Protein AF-A0A963KQ23-F1 (afdb_monomer)

Solvent-accessible surface area (backbone atoms only — not comparable to full-atom values): 17364 Å² total; per-residue (Å²): 128,87,74,78,57,69,67,80,79,89,52,68,76,49,50,67,70,40,73,59,80,74,73,67,37,83,49,78,20,41,44,65,63,45,66,59,38,70,53,98,91,50,72,37,43,52,68,56,50,46,55,43,50,68,55,51,51,35,62,67,35,29,26,35,38,66,75,82,25,56,48,43,92,63,78,60,77,74,55,15,46,43,27,26,48,45,44,53,49,62,60,24,69,93,38,94,39,45,57,61,23,30,30,38,52,58,64,33,68,50,11,73,70,30,51,69,42,53,54,47,34,44,62,61,28,73,79,26,51,44,26,34,39,57,77,53,38,57,55,91,54,81,68,43,46,82,49,88,74,60,30,63,83,60,54,75,71,33,65,38,29,51,46,21,50,59,51,32,42,80,70,70,26,32,39,44,40,48,36,34,38,93,44,34,67,49,52,38,55,46,44,68,75,36,63,82,35,43,36,35,30,34,34,64,35,26,57,56,16,36,68,98,34,48,61,88,37,68,65,55,51,49,54,30,50,60,36,46,38,61,38,39,72,39,91,37,40,30,40,29,60,49,57,74,85,39,55,37,42,46,56,60,57,90,76,48,94,49,53,76,52,58,71,57,44,18,66,73,40,45,72,59,52,57,49,55,58,73,50,25,96,49,70,45,57,35,53,53,62,102,84,48,47,76,79,68,76,79,68,71,39,88,79,76,88,76,75,84,81,77,133

Sequence (311 aa):
MAGTGPHHAVREDWLALACEDVIAPGQPILDAHHHLWDRPEGRYRATEFRGDVEAGHDVRASICVQCRTGYRPGGPTAMQPVGEVETILDWCRDQPLYPAGIVAFADLQLGTGVRPVLEALILAGDGHVRGIRNTTAYHPDPVVRSNPRPAPDGLLRSDAFREGCTLLNEHGLCLDIWAYRTQLAEVVELARALPDLTIIVDHCGGPLGVGPFRREDPENFRAWRDSLASVAELPNTRIKIGGFGLSVMGYSYADEATPPHSRDLAADCEPFVVITESDSGSILKAEFPPELDIVGAPMFAHGNDQSKTTT

Secondary structure (DSSP, 8-state):
--PPPSSPPP-HHHHTT---PPSSTTS-EEEEEE--EEETTEEE-HHHHHHHHTSSS-EEEEEEE--S-S--SSS-GGGTTHHHHHHHHHHTTT-TTTTSEEEE---GGGGGGGHHHHHHHHHHHTT-EEEEEE-----SSTTS-SSSSPPPTTGGG-HHHHHHHHHHHHTT-EEEE---GGGHHHHHHHHHH-TTS-EEE-GGG----STT--TT-HHHHHHHHHHHHHHHTSTTEEEE---TT-GGG---GGGSSSPPPHHHHHHHHHHHHHHHHHH-SSEE-----TT----SS--------------

Foldseek 3Di:
DPDDALDDQDDVVQLVQDADDDPPLVDEFEAAEAEFADDPSDGDAPVNVCVQCVLRHNYQEYEYEDDLHQFDPDDDPQQRQLRVLLVNCVSCVVPPRVHQAYATEGPLLQQLPRVVNVVSNCVSNVNRYAAYEDQAEDDPFPFLDQDPDHDDPCCLVDPSSLSSQLVCLVVNHAYEDEYALVCLVSVLVSCVVRVSHQYEYEALRHQFPDDVHNLPDVVSVVSSLVSSLSQQPRPRYEYEHAPCPRCRSVDPQVVDSHHDDWVVQFVSRLVSLVSSVVSHPHYPYSDDPNRTGHDRDRRHHDDDDPPDPDD

Mean predicted aligned error: 7.11 Å

Structure (mmCIF, N/CA/C/O backbone):
data_AF-A0A963KQ23-F1
#
_entry.id   AF-A0A963KQ23-F1
#
loop_
_atom_site.group_PDB
_atom_site.id
_atom_site.type_symbol
_atom_site.label_atom_id
_atom_site.label_alt_id
_atom_site.label_comp_id
_atom_site.label_asym_id
_atom_site.label_entity_id
_atom_site.label_seq_id
_atom_site.pdbx_PDB_ins_code
_atom_site.Cartn_x
_atom_site.Cartn_y
_atom_site.Cartn_z
_atom_site.occupancy
_atom_site.B_iso_or_equiv
_atom_site.auth_seq_id
_atom_site.auth_comp_id
_atom_site.auth_asym_id
_atom_site.auth_atom_id
_atom_site.pdbx_PDB_model_num
ATOM 1 N N . MET A 1 1 ? 9.227 24.049 -15.623 1.00 31.31 1 MET A N 1
ATOM 2 C CA . MET A 1 1 ? 8.646 22.785 -16.118 1.00 31.31 1 MET A CA 1
ATOM 3 C C . MET A 1 1 ? 7.878 22.195 -14.954 1.00 31.31 1 MET A C 1
ATOM 5 O O . MET A 1 1 ? 8.498 21.962 -13.925 1.00 31.31 1 MET A O 1
ATOM 9 N N . ALA A 1 2 ? 6.549 22.110 -15.033 1.00 27.77 2 ALA A N 1
ATOM 10 C CA . ALA A 1 2 ? 5.778 21.432 -13.995 1.00 27.77 2 ALA A CA 1
ATOM 11 C C . ALA A 1 2 ? 6.258 19.976 -13.975 1.00 27.77 2 ALA A C 1
ATOM 13 O O . ALA A 1 2 ? 6.134 19.294 -14.988 1.00 27.77 2 ALA A O 1
ATOM 14 N N . GLY A 1 3 ? 6.925 19.568 -12.894 1.00 35.69 3 GLY A N 1
ATOM 15 C CA . GLY A 1 3 ? 7.463 18.219 -12.775 1.00 35.69 3 GLY A CA 1
ATOM 16 C C . GLY A 1 3 ? 6.324 17.223 -12.935 1.00 35.69 3 GLY A C 1
ATOM 17 O O . GLY A 1 3 ? 5.339 17.296 -12.200 1.00 35.69 3 GLY A O 1
ATOM 18 N N . THR A 1 4 ? 6.441 16.344 -13.925 1.00 53.19 4 THR A N 1
ATOM 19 C CA . THR A 1 4 ? 5.599 15.159 -14.056 1.00 53.19 4 THR A CA 1
ATOM 20 C C . THR A 1 4 ? 5.604 14.437 -12.709 1.00 53.19 4 THR A C 1
ATOM 22 O O . THR A 1 4 ? 6.656 14.298 -12.083 1.00 53.19 4 THR A O 1
ATOM 25 N N . GLY A 1 5 ? 4.428 14.066 -12.196 1.00 57.72 5 GLY A N 1
ATOM 26 C CA . GLY A 1 5 ? 4.343 13.296 -10.953 1.00 57.72 5 GLY A CA 1
ATOM 27 C C . GLY A 1 5 ? 5.140 11.986 -11.055 1.00 57.72 5 GLY A C 1
ATOM 28 O O . GLY A 1 5 ? 5.503 11.581 -12.155 1.00 57.72 5 GLY A O 1
ATOM 29 N N . PRO A 1 6 ? 5.388 11.282 -9.938 1.00 64.94 6 PRO A N 1
ATOM 30 C CA . PRO A 1 6 ? 6.177 10.044 -9.934 1.00 64.94 6 PRO A CA 1
ATOM 31 C C . PRO A 1 6 ? 5.518 8.867 -10.680 1.00 64.94 6 PRO A C 1
ATOM 33 O O . PRO A 1 6 ? 6.076 7.776 -10.696 1.00 64.94 6 PRO A O 1
ATOM 36 N N . HIS A 1 7 ? 4.326 9.058 -11.250 1.00 71.94 7 HIS A N 1
ATOM 37 C CA . HIS A 1 7 ? 3.589 8.033 -11.980 1.00 71.94 7 HIS A CA 1
ATOM 38 C C . HIS A 1 7 ? 3.693 8.293 -13.481 1.00 71.94 7 HIS A C 1
ATOM 40 O O . HIS A 1 7 ? 3.396 9.398 -13.942 1.00 71.94 7 HIS A O 1
ATOM 46 N N . HIS A 1 8 ? 4.080 7.265 -14.230 1.00 74.25 8 HIS A N 1
ATOM 47 C CA . HIS A 1 8 ? 4.094 7.302 -15.686 1.00 74.25 8 HIS A CA 1
ATOM 48 C C . HIS A 1 8 ? 2.670 7.150 -16.232 1.00 74.25 8 HIS A C 1
ATOM 50 O O . HIS A 1 8 ? 1.842 6.446 -15.652 1.00 74.25 8 HIS A O 1
ATOM 56 N N . ALA A 1 9 ? 2.383 7.816 -17.352 1.00 74.44 9 ALA A N 1
ATOM 57 C CA . ALA A 1 9 ? 1.192 7.502 -18.130 1.00 74.44 9 ALA A CA 1
ATOM 58 C C . ALA A 1 9 ? 1.354 6.107 -18.752 1.00 74.44 9 ALA A C 1
ATOM 60 O O . ALA A 1 9 ? 2.450 5.755 -19.193 1.00 74.44 9 ALA A O 1
ATOM 61 N N . VAL A 1 10 ? 0.270 5.332 -18.802 1.00 78.75 10 VAL A N 1
ATOM 62 C CA . VAL A 1 10 ? 0.266 4.033 -19.485 1.00 78.75 10 VAL A CA 1
ATOM 63 C C . VAL A 1 10 ? 0.449 4.268 -20.989 1.00 78.75 10 VAL A C 1
ATOM 65 O O . VAL A 1 10 ? -0.244 5.102 -21.575 1.00 78.75 10 VAL A O 1
ATOM 68 N N . ARG A 1 11 ? 1.410 3.567 -21.604 1.00 83.62 11 ARG A N 1
ATOM 69 C CA . ARG A 1 11 ? 1.733 3.645 -23.039 1.00 83.62 11 ARG A CA 1
ATOM 70 C C . ARG A 1 11 ? 1.476 2.291 -23.696 1.00 83.62 11 ARG A C 1
ATOM 72 O O . ARG A 1 11 ? 2.383 1.470 -23.768 1.00 83.62 11 ARG A O 1
ATOM 79 N N . GLU A 1 12 ? 0.247 2.056 -24.143 1.00 84.12 12 GLU A N 1
ATOM 80 C CA . GLU A 1 12 ? -0.168 0.769 -24.734 1.00 84.12 12 GLU A CA 1
ATOM 81 C C . GLU A 1 12 ? 0.666 0.377 -25.964 1.00 84.12 12 GLU A C 1
ATOM 83 O O . GLU A 1 12 ? 1.017 -0.783 -26.153 1.00 84.12 12 GLU A O 1
ATOM 88 N N . ASP A 1 13 ? 1.041 1.358 -26.787 1.00 90.50 13 ASP A N 1
ATOM 89 C CA . ASP A 1 13 ? 1.880 1.163 -27.969 1.00 90.50 13 ASP A CA 1
ATOM 90 C C . ASP A 1 13 ? 3.296 0.704 -27.614 1.00 90.50 13 ASP A C 1
ATOM 92 O O . ASP A 1 13 ? 3.841 -0.170 -28.282 1.00 90.50 13 ASP A O 1
ATOM 96 N N . TRP A 1 14 ? 3.873 1.265 -26.548 1.00 88.56 14 TRP A N 1
ATOM 97 C CA . TRP A 1 14 ? 5.157 0.831 -26.008 1.00 88.56 14 TRP A CA 1
ATOM 98 C C . TRP A 1 14 ? 5.047 -0.553 -25.371 1.00 88.56 14 TRP A C 1
ATOM 100 O O . TRP A 1 14 ? 5.900 -1.396 -25.630 1.00 88.56 14 TRP A O 1
ATOM 110 N N . LEU A 1 15 ? 3.986 -0.814 -24.596 1.00 85.81 15 LEU A N 1
ATOM 111 C CA . LEU A 1 15 ? 3.768 -2.111 -23.954 1.00 85.81 15 LEU A CA 1
ATOM 112 C C . LEU A 1 15 ? 3.662 -3.248 -24.981 1.00 85.81 15 LEU A C 1
ATOM 114 O O . LEU A 1 15 ? 4.239 -4.312 -24.786 1.00 85.81 15 LEU A O 1
ATOM 118 N N . ALA A 1 16 ? 3.009 -2.992 -26.116 1.00 89.19 16 ALA A N 1
ATOM 119 C CA . ALA A 1 16 ? 2.851 -3.952 -27.206 1.00 89.19 16 ALA A CA 1
ATOM 120 C C . ALA A 1 16 ? 4.149 -4.272 -27.982 1.00 89.19 16 ALA A C 1
ATOM 122 O O . ALA A 1 16 ? 4.134 -5.154 -28.842 1.00 89.19 16 ALA A O 1
ATOM 123 N N . LEU A 1 17 ? 5.268 -3.579 -27.717 1.00 90.25 17 LEU A N 1
ATOM 124 C CA . LEU A 1 17 ? 6.562 -3.869 -28.356 1.00 90.25 17 LEU A CA 1
ATOM 125 C C . LEU A 1 17 ? 7.223 -5.147 -27.825 1.00 90.25 17 LEU A C 1
ATOM 127 O O . LEU A 1 17 ? 8.108 -5.682 -28.493 1.00 90.25 17 LEU A O 1
ATOM 131 N N . ALA A 1 18 ? 6.810 -5.626 -26.650 1.00 86.50 18 ALA A N 1
ATOM 132 C CA . ALA A 1 18 ? 7.284 -6.867 -26.057 1.00 86.50 18 ALA A CA 1
ATOM 133 C C . ALA A 1 18 ? 6.104 -7.819 -25.825 1.00 86.50 18 ALA A C 1
ATOM 135 O O . ALA A 1 18 ? 5.068 -7.439 -25.285 1.00 86.50 18 ALA A O 1
ATOM 136 N N . CYS A 1 19 ? 6.266 -9.072 -26.241 1.00 85.56 19 CYS A N 1
ATOM 137 C CA . CYS A 1 19 ? 5.333 -10.153 -25.955 1.00 85.56 19 CYS A CA 1
ATOM 138 C C . CYS A 1 19 ? 6.148 -11.396 -25.625 1.00 85.56 19 CYS A C 1
ATOM 140 O O . CYS A 1 19 ? 7.097 -11.720 -26.343 1.00 85.56 19 CYS A O 1
ATOM 142 N N . GLU A 1 20 ? 5.771 -12.084 -24.557 1.00 86.62 20 GLU A N 1
ATOM 143 C CA . GLU A 1 20 ? 6.456 -13.275 -24.071 1.00 86.62 20 GLU A CA 1
ATOM 144 C C . GLU A 1 20 ? 5.450 -14.403 -23.858 1.00 86.62 20 GLU A C 1
ATOM 146 O O . GLU A 1 20 ? 4.256 -14.161 -23.668 1.00 86.62 20 GLU A O 1
ATOM 151 N N . ASP A 1 21 ? 5.935 -15.641 -23.913 1.00 90.44 21 ASP A N 1
ATOM 152 C CA . ASP A 1 21 ? 5.125 -16.788 -23.524 1.00 90.44 21 ASP A CA 1
ATOM 153 C C . ASP A 1 21 ? 4.868 -16.739 -22.015 1.00 90.44 21 ASP A C 1
ATOM 155 O O . ASP A 1 21 ? 5.776 -16.474 -21.226 1.00 90.44 21 ASP A O 1
ATOM 159 N N . VAL A 1 22 ? 3.635 -17.050 -21.612 1.00 88.38 22 VAL A N 1
ATOM 160 C CA . VAL A 1 22 ? 3.253 -17.105 -20.197 1.00 88.38 22 VAL A CA 1
ATOM 161 C C . VAL A 1 22 ? 4.097 -18.147 -19.474 1.00 88.38 22 VAL A C 1
ATOM 163 O O . VAL A 1 22 ? 4.090 -19.335 -19.816 1.00 88.38 22 VAL A O 1
ATOM 166 N N . ILE A 1 23 ? 4.787 -17.708 -18.428 1.00 86.75 23 ILE A N 1
ATOM 167 C CA . ILE A 1 23 ? 5.635 -18.580 -17.628 1.00 86.75 23 ILE A CA 1
ATOM 168 C C . ILE A 1 23 ? 4.812 -19.216 -16.506 1.00 86.75 23 ILE A C 1
ATOM 170 O O . ILE A 1 23 ? 4.025 -18.552 -15.836 1.00 86.75 23 ILE A O 1
ATOM 174 N N . ALA A 1 24 ? 4.994 -20.528 -16.319 1.00 88.00 24 ALA A N 1
ATOM 175 C CA . ALA A 1 24 ? 4.306 -21.333 -15.309 1.00 88.00 24 ALA A CA 1
ATOM 176 C C . ALA A 1 24 ? 2.776 -21.080 -15.247 1.00 88.00 24 ALA A C 1
ATOM 178 O O . ALA A 1 24 ? 2.246 -20.791 -14.176 1.00 88.00 24 ALA A O 1
ATOM 179 N N . PRO A 1 25 ? 2.029 -21.233 -16.360 1.00 89.31 25 PRO A N 1
ATOM 180 C CA . PRO A 1 25 ? 0.622 -20.814 -16.452 1.00 89.31 25 PRO A CA 1
ATOM 181 C C . PRO A 1 25 ? -0.317 -21.500 -15.447 1.00 89.31 25 PRO A C 1
ATOM 183 O O . PRO A 1 25 ? -1.368 -20.965 -15.125 1.00 89.31 25 PRO A O 1
ATOM 186 N N . GLY A 1 26 ? 0.046 -22.687 -14.946 1.00 88.31 26 GLY A N 1
ATOM 187 C CA . GLY A 1 26 ? -0.730 -23.420 -13.940 1.00 88.31 26 GLY A CA 1
ATOM 188 C C . GLY A 1 26 ? -0.323 -23.160 -12.487 1.00 88.31 26 GLY A C 1
ATOM 189 O O . GLY A 1 26 ? -0.844 -23.840 -11.604 1.00 88.31 26 GLY A O 1
ATOM 190 N N . GLN A 1 27 ? 0.639 -22.266 -12.232 1.00 89.25 27 GLN A N 1
ATOM 191 C CA . GLN A 1 27 ? 1.019 -21.869 -10.877 1.00 89.25 27 GLN A CA 1
ATOM 192 C C . GLN A 1 27 ? -0.114 -21.025 -10.280 1.00 89.25 27 GLN A C 1
ATOM 194 O O . GLN A 1 27 ? -0.394 -19.953 -10.814 1.00 89.25 27 GLN A O 1
ATOM 199 N N . PRO A 1 28 ? -0.745 -21.462 -9.176 1.00 87.81 28 PRO A N 1
ATOM 200 C CA . PRO A 1 28 ? -1.740 -20.647 -8.493 1.00 87.81 28 PRO A CA 1
ATOM 201 C C . PRO A 1 28 ? -1.110 -19.346 -7.993 1.00 87.81 28 PRO A C 1
ATOM 203 O O . PRO A 1 28 ? -0.056 -19.390 -7.357 1.00 87.81 28 PRO A O 1
ATOM 206 N N . ILE A 1 29 ? -1.771 -18.217 -8.242 1.00 86.75 29 ILE A N 1
ATOM 207 C CA . ILE A 1 29 ? -1.315 -16.887 -7.828 1.00 86.75 29 ILE A CA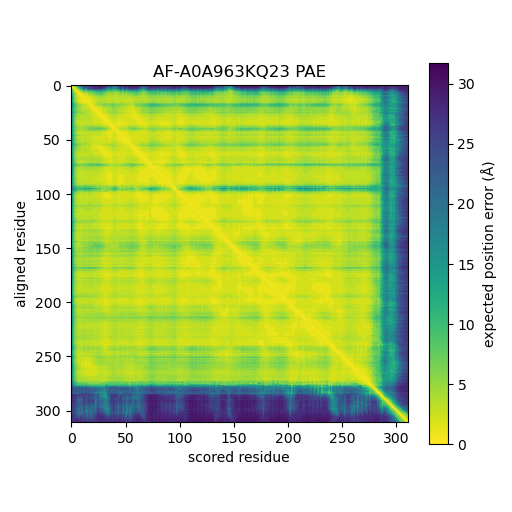 1
ATOM 208 C C . ILE A 1 29 ? -2.410 -16.195 -7.013 1.00 86.75 29 ILE A C 1
ATOM 210 O O . ILE A 1 29 ? -3.577 -16.128 -7.412 1.00 86.75 29 ILE A O 1
ATOM 214 N N . LEU A 1 30 ? -2.015 -15.637 -5.870 1.00 87.69 30 LEU A N 1
ATOM 215 C CA . LEU A 1 30 ? -2.776 -14.611 -5.164 1.00 87.69 30 LEU A CA 1
ATOM 216 C C . LEU A 1 30 ? -2.043 -13.284 -5.339 1.00 87.69 30 LEU A C 1
ATOM 218 O O . LEU A 1 30 ? -0.947 -13.099 -4.809 1.00 87.69 30 LEU A O 1
ATOM 222 N N . ASP A 1 31 ? -2.664 -12.355 -6.060 1.00 88.00 31 ASP A N 1
ATOM 223 C CA . ASP A 1 31 ? -2.129 -11.006 -6.210 1.00 88.00 31 ASP A CA 1
ATOM 224 C C . ASP A 1 31 ? -2.436 -10.187 -4.949 1.00 88.00 31 ASP A C 1
ATOM 226 O O . ASP A 1 31 ? -3.552 -9.715 -4.728 1.00 88.00 31 ASP A O 1
ATOM 230 N N . ALA A 1 32 ? -1.435 -10.023 -4.089 1.00 89.06 32 ALA A N 1
ATOM 231 C CA . ALA A 1 32 ? -1.593 -9.340 -2.810 1.00 89.06 32 ALA A CA 1
ATOM 232 C C . ALA A 1 32 ? -1.654 -7.803 -2.925 1.00 89.06 32 ALA A C 1
ATOM 234 O O . ALA A 1 32 ? -1.769 -7.126 -1.889 1.00 89.06 32 ALA A O 1
ATOM 235 N N . HIS A 1 33 ? -1.518 -7.226 -4.129 1.00 92.81 33 HIS A N 1
ATOM 236 C CA . HIS A 1 33 ? -1.455 -5.776 -4.284 1.00 92.81 33 HIS A CA 1
ATOM 237 C C . HIS A 1 33 ? -1.690 -5.282 -5.721 1.00 92.81 33 HIS A C 1
ATOM 239 O O . HIS A 1 33 ? -0.746 -5.068 -6.478 1.00 92.81 33 HIS A O 1
ATOM 245 N N . HIS A 1 34 ? -2.921 -4.870 -6.020 1.00 91.19 34 HIS A N 1
ATOM 246 C CA . HIS A 1 34 ? -3.206 -4.002 -7.169 1.00 91.19 34 HIS A CA 1
ATOM 247 C C . HIS A 1 34 ? -3.997 -2.759 -6.751 1.00 91.19 34 HIS A C 1
ATOM 249 O O . HIS A 1 34 ? -4.479 -2.625 -5.622 1.00 91.19 34 HIS A O 1
ATOM 255 N N . HIS A 1 35 ? -4.119 -1.821 -7.684 1.00 92.94 35 HIS A N 1
ATOM 256 C CA . HIS A 1 35 ? -4.889 -0.596 -7.526 1.00 92.94 35 HIS A CA 1
ATOM 257 C C . HIS A 1 35 ? -5.921 -0.508 -8.646 1.00 92.94 35 HIS A C 1
ATOM 259 O O . HIS A 1 35 ? -5.552 -0.605 -9.812 1.00 92.94 35 HIS A O 1
ATOM 265 N N . LEU A 1 36 ? -7.184 -0.252 -8.306 1.00 92.38 36 LEU A N 1
ATOM 266 C CA . LEU A 1 36 ? -8.202 0.128 -9.284 1.00 92.38 36 LEU A CA 1
ATOM 267 C C . LEU A 1 36 ? -8.435 1.634 -9.213 1.00 92.38 36 LEU A C 1
ATOM 269 O O . LEU A 1 36 ? -8.619 2.182 -8.128 1.00 92.38 36 LEU A O 1
ATOM 273 N N . TRP A 1 37 ? -8.439 2.318 -10.353 1.00 91.88 37 TRP A N 1
ATOM 274 C CA . TRP A 1 37 ? -8.561 3.771 -10.409 1.00 91.88 37 TRP A CA 1
ATOM 275 C C . TRP A 1 37 ? -9.221 4.280 -11.686 1.00 91.88 37 TRP A C 1
ATOM 277 O O . TRP A 1 37 ? -9.213 3.647 -12.740 1.00 91.88 37 TRP A O 1
ATOM 287 N N . ASP A 1 38 ? -9.777 5.483 -11.576 1.00 91.06 38 ASP A N 1
ATOM 288 C CA . ASP A 1 38 ? -10.372 6.223 -12.680 1.00 91.06 38 ASP A CA 1
ATOM 289 C C . ASP A 1 38 ? -10.071 7.711 -12.510 1.00 91.06 38 ASP A C 1
ATOM 291 O O . ASP A 1 38 ? -10.460 8.325 -11.512 1.00 91.06 38 ASP A O 1
ATOM 295 N N . ARG A 1 39 ? -9.299 8.281 -13.436 1.00 85.19 39 ARG A N 1
ATOM 296 C CA . ARG A 1 39 ? -8.779 9.650 -13.353 1.00 85.19 39 ARG A CA 1
ATOM 297 C C . ARG A 1 39 ? -8.824 10.320 -14.734 1.00 85.19 39 ARG A C 1
ATOM 299 O O . ARG A 1 39 ? -8.937 9.637 -15.747 1.00 85.19 39 ARG A O 1
ATOM 306 N N . PRO A 1 40 ? -8.723 11.656 -14.827 1.00 84.62 40 PRO A N 1
ATOM 307 C CA . PRO A 1 40 ? -8.707 12.334 -16.124 1.00 84.62 40 PRO A CA 1
ATOM 308 C C . PRO A 1 40 ? -7.585 11.862 -17.059 1.00 84.62 40 PRO A C 1
ATOM 310 O O . PRO A 1 40 ? -7.745 11.902 -18.275 1.00 84.62 40 PRO A O 1
ATOM 313 N N . GLU A 1 41 ? -6.458 11.416 -16.500 1.00 77.69 41 GLU A N 1
ATOM 314 C CA . GLU A 1 41 ? -5.276 10.989 -17.254 1.00 77.69 41 GLU A CA 1
ATOM 315 C C . GLU A 1 41 ? -5.351 9.533 -17.746 1.00 77.69 41 GLU A C 1
A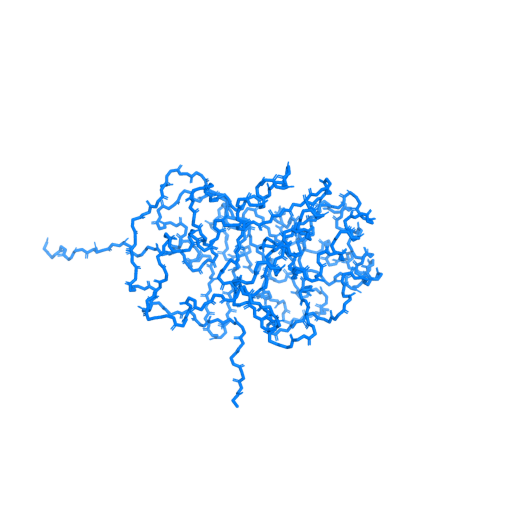TOM 317 O O . GLU A 1 41 ? -4.493 9.110 -18.515 1.00 77.69 41 GLU A O 1
ATOM 322 N N . GLY A 1 42 ? -6.350 8.760 -17.310 1.00 82.62 42 GLY A N 1
ATOM 323 C CA . GLY A 1 42 ? -6.518 7.360 -17.688 1.00 82.62 42 GLY A CA 1
ATOM 324 C C . GLY A 1 42 ? -7.387 6.586 -16.702 1.00 82.62 42 GLY A C 1
ATOM 325 O O . GLY A 1 42 ? -7.883 7.123 -15.709 1.00 82.62 42 GLY A O 1
ATOM 326 N N . ARG A 1 43 ? -7.535 5.286 -16.937 1.00 86.88 43 ARG A N 1
ATOM 327 C CA . ARG A 1 43 ? -8.245 4.406 -16.011 1.00 86.88 43 ARG A CA 1
ATOM 328 C C . ARG A 1 43 ? -7.619 3.024 -15.986 1.00 86.88 43 ARG A C 1
ATOM 330 O O . ARG A 1 43 ? -7.055 2.583 -16.981 1.00 86.88 43 ARG A O 1
ATOM 337 N N . TYR A 1 44 ? -7.810 2.344 -14.870 1.00 88.38 44 TYR A N 1
ATOM 338 C CA . TYR A 1 44 ? -7.553 0.925 -14.710 1.00 88.38 44 TYR A CA 1
ATOM 339 C C . TYR A 1 44 ? -8.592 0.397 -13.721 1.00 88.38 44 TYR A C 1
ATOM 341 O O . TYR A 1 44 ? -8.431 0.502 -12.506 1.00 88.38 44 TYR A O 1
ATOM 349 N N . ARG A 1 45 ? -9.740 -0.041 -14.239 1.00 91.94 45 ARG A N 1
ATOM 350 C CA . ARG A 1 45 ? -10.866 -0.550 -13.445 1.00 91.94 45 ARG A CA 1
ATOM 351 C C . ARG A 1 45 ? -10.900 -2.077 -13.549 1.00 91.94 45 ARG A C 1
ATOM 353 O O . ARG A 1 45 ? -9.982 -2.703 -14.069 1.00 91.94 45 ARG A O 1
ATOM 360 N N . ALA A 1 46 ? -11.993 -2.691 -13.104 1.00 91.44 46 ALA A N 1
ATOM 361 C CA . ALA A 1 46 ? -12.170 -4.142 -13.167 1.00 91.44 46 ALA A CA 1
ATOM 362 C C . ALA A 1 46 ? -12.071 -4.734 -14.590 1.00 91.44 46 ALA A C 1
ATOM 364 O O . ALA A 1 46 ? -11.745 -5.906 -14.739 1.00 91.44 46 ALA A O 1
ATOM 365 N N . THR A 1 47 ? -12.364 -3.951 -15.639 1.00 90.94 47 THR A N 1
ATOM 366 C CA . THR A 1 47 ? -12.261 -4.431 -17.029 1.00 90.94 47 THR A CA 1
ATOM 367 C C . THR A 1 47 ? -10.809 -4.550 -17.474 1.00 90.94 47 THR A C 1
ATOM 369 O O . THR A 1 47 ? -10.441 -5.590 -18.009 1.00 90.94 47 THR A O 1
ATOM 372 N N . GLU A 1 48 ? -9.999 -3.516 -17.239 1.00 88.56 48 GLU A N 1
ATOM 373 C CA . GLU A 1 48 ? -8.569 -3.537 -17.558 1.00 88.56 48 GLU A CA 1
ATOM 374 C C . GLU A 1 48 ? -7.842 -4.591 -16.708 1.00 88.56 48 GLU A C 1
ATOM 376 O O . GLU A 1 48 ? -7.138 -5.431 -17.257 1.00 88.56 48 GLU A O 1
ATOM 381 N N . PHE A 1 49 ? -8.129 -4.649 -15.402 1.00 89.19 49 PHE A N 1
ATOM 382 C CA . PHE A 1 49 ? -7.585 -5.684 -14.518 1.00 89.19 49 PHE A CA 1
ATOM 383 C C . PHE A 1 49 ? -7.928 -7.106 -14.981 1.00 89.19 49 PHE A C 1
ATOM 385 O O . PHE A 1 49 ? -7.054 -7.967 -14.994 1.00 89.19 49 PHE A O 1
ATOM 392 N N . ARG A 1 50 ? -9.179 -7.358 -15.405 1.00 88.44 50 ARG A N 1
ATOM 393 C CA . ARG A 1 50 ? -9.580 -8.663 -15.957 1.00 88.44 50 ARG A CA 1
ATOM 394 C C . ARG A 1 50 ? -8.750 -9.028 -17.190 1.00 88.44 50 ARG A C 1
ATOM 396 O O . ARG A 1 50 ? -8.334 -10.173 -17.301 1.00 88.44 50 ARG A O 1
ATOM 403 N N . GLY A 1 51 ? -8.527 -8.070 -18.090 1.00 87.19 51 GLY A N 1
ATOM 404 C CA . GLY A 1 51 ? -7.707 -8.281 -19.284 1.00 87.19 51 GLY A CA 1
ATOM 405 C C . GLY A 1 51 ? -6.305 -8.779 -18.942 1.00 87.19 51 GLY A C 1
ATOM 406 O O . GLY A 1 51 ? -5.834 -9.722 -19.571 1.00 87.19 51 GLY A O 1
ATOM 407 N N . ASP A 1 52 ? -5.696 -8.211 -17.901 1.00 86.62 52 ASP A N 1
ATOM 408 C CA . ASP A 1 52 ? -4.387 -8.651 -17.424 1.00 86.62 52 ASP A CA 1
ATOM 409 C C . ASP A 1 52 ? -4.473 -10.050 -16.800 1.00 86.62 52 ASP A C 1
ATOM 411 O O . ASP A 1 52 ? -3.766 -10.955 -17.234 1.00 86.62 52 ASP A O 1
ATOM 415 N N . VAL A 1 53 ? -5.353 -10.284 -15.818 1.00 87.00 53 VAL A N 1
ATOM 416 C CA . VAL A 1 53 ? -5.383 -11.581 -15.104 1.00 87.00 53 VAL A CA 1
ATOM 417 C C . VAL A 1 53 ? -5.846 -12.758 -15.964 1.00 87.00 53 VAL A C 1
ATOM 419 O O . VAL A 1 53 ? -5.522 -13.899 -15.649 1.00 87.00 53 VAL A O 1
ATOM 422 N N . GLU A 1 54 ? -6.560 -12.508 -17.062 1.00 87.50 54 GLU A N 1
ATOM 423 C CA . GLU A 1 54 ? -6.966 -13.534 -18.032 1.00 87.50 54 GLU A CA 1
ATOM 424 C C . GLU A 1 54 ? -5.939 -13.742 -19.162 1.00 87.50 54 GLU A C 1
ATOM 426 O O . GLU A 1 54 ? -6.152 -14.594 -20.026 1.00 87.50 54 GLU A O 1
ATOM 431 N N . ALA A 1 55 ? -4.801 -13.033 -19.151 1.00 86.81 55 ALA A N 1
ATOM 432 C CA . ALA A 1 55 ? -3.756 -13.148 -20.176 1.00 86.81 55 ALA A CA 1
ATOM 433 C C . ALA A 1 55 ? -3.021 -14.507 -20.177 1.00 86.81 55 ALA A C 1
ATOM 435 O O . ALA A 1 55 ? -2.273 -14.806 -21.107 1.00 86.81 55 ALA A O 1
ATOM 436 N N . GLY A 1 56 ? -3.260 -15.354 -19.168 1.00 89.25 56 GLY A N 1
ATOM 437 C CA . GLY A 1 56 ? -2.881 -16.771 -19.168 1.00 89.25 56 GLY A CA 1
ATOM 438 C C . GLY A 1 56 ? -2.290 -17.299 -17.859 1.00 89.25 56 GLY A C 1
ATOM 439 O O . GLY A 1 56 ? -2.109 -18.509 -17.734 1.00 89.25 56 GLY A O 1
ATOM 440 N N . HIS A 1 57 ? -2.012 -16.431 -16.886 1.00 88.44 57 HIS A N 1
ATOM 441 C CA . HIS A 1 57 ? -1.613 -16.833 -15.534 1.00 88.44 57 HIS A CA 1
ATOM 442 C C . HIS A 1 57 ? -2.824 -17.297 -14.700 1.00 88.44 57 HIS A C 1
ATOM 444 O O . HIS A 1 57 ? -3.913 -16.739 -14.812 1.00 88.44 57 HIS A O 1
ATOM 450 N N . ASP A 1 58 ? -2.637 -18.284 -13.816 1.00 89.12 58 ASP A N 1
ATOM 451 C CA . ASP A 1 58 ? -3.671 -18.781 -12.888 1.00 89.12 58 ASP A CA 1
ATOM 452 C C . ASP A 1 58 ? -3.777 -17.895 -11.634 1.00 89.12 58 ASP A C 1
ATOM 454 O O . ASP A 1 58 ? -3.478 -18.303 -10.507 1.00 89.12 58 ASP A O 1
ATOM 458 N N . VAL A 1 59 ? -4.196 -16.642 -11.832 1.00 89.38 59 VAL A N 1
ATOM 459 C CA . VAL A 1 59 ? -4.583 -15.751 -10.732 1.00 89.38 59 VAL A CA 1
ATOM 460 C C . VAL A 1 59 ? -5.916 -16.246 -10.173 1.00 89.38 59 VAL A C 1
ATOM 462 O O . VAL A 1 59 ? -6.853 -16.512 -10.921 1.00 89.38 59 VAL A O 1
ATOM 465 N N . ARG A 1 60 ? -6.005 -16.420 -8.851 1.00 89.44 60 ARG A N 1
ATOM 466 C CA . ARG A 1 60 ? -7.185 -17.005 -8.182 1.00 89.44 60 ARG A CA 1
ATOM 467 C C . ARG A 1 60 ? -7.874 -16.073 -7.202 1.00 89.44 60 ARG A C 1
ATOM 469 O O . ARG A 1 60 ? -9.020 -16.309 -6.830 1.00 89.44 60 ARG A O 1
ATOM 476 N N . ALA A 1 61 ? -7.164 -15.056 -6.741 1.00 89.44 61 ALA A N 1
ATOM 477 C CA . ALA A 1 61 ? -7.671 -14.042 -5.836 1.00 89.44 61 ALA A CA 1
ATOM 478 C C . ALA A 1 61 ? -6.773 -12.812 -5.913 1.00 89.44 61 ALA A C 1
ATOM 480 O O . ALA A 1 61 ? -5.594 -12.915 -6.263 1.00 89.44 61 ALA A O 1
ATOM 481 N N . SER A 1 62 ? -7.320 -11.658 -5.544 1.00 90.56 62 SER A N 1
ATOM 482 C CA . SER A 1 62 ? -6.530 -10.436 -5.470 1.00 90.56 62 SER A CA 1
ATOM 483 C C . SER A 1 62 ? -6.922 -9.530 -4.307 1.00 90.56 62 SER A C 1
ATOM 485 O O . SER A 1 62 ? -8.044 -9.590 -3.800 1.00 90.56 62 SER A O 1
ATOM 487 N N . ILE A 1 63 ? -5.995 -8.679 -3.875 1.00 94.19 63 ILE A N 1
ATOM 488 C CA . ILE A 1 63 ? -6.213 -7.651 -2.858 1.00 94.19 63 ILE A CA 1
ATOM 489 C C . ILE A 1 63 ? -6.111 -6.275 -3.512 1.00 94.19 63 ILE A C 1
ATOM 491 O O . ILE A 1 63 ? -5.058 -5.897 -4.029 1.00 94.19 63 ILE A O 1
ATOM 495 N N . CYS A 1 64 ? -7.204 -5.512 -3.464 1.00 96.44 64 CYS A N 1
ATOM 496 C CA . CYS A 1 64 ? -7.211 -4.132 -3.938 1.00 96.44 64 CYS A CA 1
ATOM 497 C C . CYS A 1 64 ? -6.772 -3.206 -2.806 1.00 96.44 64 CYS A C 1
ATOM 499 O O . CYS A 1 64 ? -7.342 -3.211 -1.714 1.00 96.44 64 CYS A O 1
ATOM 501 N N . VAL A 1 65 ? -5.781 -2.365 -3.071 1.00 96.81 65 VAL A N 1
ATOM 502 C CA . VAL A 1 65 ? -5.262 -1.401 -2.102 1.00 96.81 65 VAL A CA 1
ATOM 503 C C . VAL A 1 65 ? -5.720 -0.001 -2.495 1.00 96.81 65 VAL A C 1
ATOM 505 O O . VAL A 1 65 ? -5.676 0.368 -3.669 1.00 96.81 65 VAL A O 1
ATOM 508 N N . GLN A 1 66 ? -6.149 0.795 -1.517 1.00 95.94 66 GLN A N 1
ATOM 509 C CA . GLN A 1 66 ? -6.603 2.172 -1.720 1.00 95.94 66 GLN A CA 1
ATOM 510 C C . GLN A 1 66 ? -5.603 2.992 -2.545 1.00 95.94 66 GLN A C 1
ATOM 512 O O . GLN A 1 66 ? -4.379 2.893 -2.376 1.00 95.94 66 GLN A O 1
ATOM 517 N N . CYS A 1 67 ? -6.136 3.817 -3.439 1.00 92.94 67 CYS A N 1
ATOM 518 C CA . CYS A 1 67 ? -5.381 4.764 -4.251 1.00 92.94 67 CYS A CA 1
ATOM 519 C C . CYS A 1 67 ? -6.141 6.083 -4.473 1.00 92.94 67 CYS A C 1
ATOM 521 O O . CYS A 1 67 ? -5.786 6.872 -5.361 1.00 92.94 67 CYS A O 1
ATOM 523 N N . ARG A 1 68 ? -7.140 6.361 -3.626 1.00 92.88 68 ARG A N 1
ATOM 524 C CA . ARG A 1 68 ? -7.964 7.572 -3.606 1.00 92.88 68 ARG A CA 1
ATOM 525 C C . ARG A 1 68 ? -8.893 7.721 -4.811 1.00 92.88 68 ARG A C 1
ATOM 527 O O . ARG A 1 68 ? -9.163 8.847 -5.235 1.00 92.88 68 ARG A O 1
ATOM 534 N N . THR A 1 69 ? -9.355 6.613 -5.383 1.00 93.88 69 THR A N 1
ATOM 535 C CA . THR A 1 69 ? -10.396 6.635 -6.418 1.00 93.88 69 THR A CA 1
ATOM 536 C C . THR A 1 69 ? -11.785 6.748 -5.789 1.00 93.88 69 THR A C 1
ATOM 538 O O . THR A 1 69 ? -11.994 6.302 -4.668 1.00 93.88 69 THR A O 1
ATOM 541 N N . GLY A 1 70 ? -12.752 7.353 -6.483 1.00 96.00 70 GLY A N 1
ATOM 542 C CA . GLY A 1 70 ? -14.165 7.266 -6.080 1.00 96.00 70 GLY A CA 1
ATOM 543 C C . GLY A 1 70 ? -14.534 7.869 -4.715 1.00 96.00 70 GLY A C 1
ATOM 544 O O . GLY A 1 70 ? -15.580 7.537 -4.165 1.00 96.00 70 GLY A O 1
ATOM 545 N N . TYR A 1 71 ? -13.709 8.752 -4.141 1.00 97.44 71 TYR A N 1
ATOM 546 C CA . TYR A 1 71 ? -14.031 9.407 -2.867 1.00 97.44 71 TYR A CA 1
ATOM 547 C C . TYR A 1 71 ? -15.380 10.128 -2.946 1.00 97.44 71 TYR A C 1
ATOM 549 O O . TYR A 1 71 ? -15.666 10.821 -3.928 1.00 97.44 71 TYR A O 1
ATOM 557 N N . ARG A 1 72 ? -16.200 10.010 -1.891 1.00 97.50 72 ARG A N 1
ATOM 558 C CA . ARG A 1 72 ? -17.511 10.675 -1.855 1.00 97.50 72 ARG A CA 1
ATOM 559 C C . ARG A 1 72 ? -17.326 12.191 -2.030 1.00 97.50 72 ARG A C 1
ATOM 561 O O . ARG A 1 72 ? -16.504 12.784 -1.331 1.00 97.50 72 ARG A O 1
ATOM 568 N N . PRO A 1 73 ? -18.106 12.850 -2.903 1.00 95.00 73 PRO A N 1
ATOM 569 C CA . PRO A 1 73 ? -17.911 14.267 -3.219 1.00 95.00 73 PRO A CA 1
ATOM 570 C C . PRO A 1 73 ? -18.396 15.225 -2.117 1.00 95.00 73 PRO A C 1
ATOM 572 O O . PRO A 1 73 ? -18.144 16.425 -2.194 1.00 95.00 73 PRO A O 1
ATOM 575 N N . GLY A 1 74 ? -19.104 14.725 -1.100 1.00 94.94 74 GLY A N 1
ATOM 576 C CA . GLY A 1 74 ? -19.667 15.526 -0.016 1.00 94.94 74 GLY A CA 1
ATOM 577 C C . GLY A 1 74 ? -19.704 14.783 1.319 1.00 94.94 74 GLY A C 1
ATOM 578 O O . GLY A 1 74 ? -19.363 13.605 1.404 1.00 94.94 74 GLY A O 1
ATOM 579 N N . GLY A 1 75 ? -20.138 15.493 2.362 1.00 95.81 75 GLY A N 1
ATOM 580 C CA . GLY A 1 75 ? -20.109 15.010 3.744 1.00 95.81 75 GLY A CA 1
ATOM 581 C C . GLY A 1 75 ? -18.781 15.303 4.458 1.00 95.81 75 GLY A C 1
ATOM 582 O O . GLY A 1 75 ? -17.943 16.039 3.930 1.00 95.81 75 GLY A O 1
ATOM 583 N N . PRO A 1 76 ? -18.588 14.772 5.680 1.00 97.88 76 PRO A N 1
ATOM 584 C CA . PRO A 1 76 ? -17.355 14.966 6.439 1.00 97.88 76 PRO A CA 1
ATOM 585 C C . PRO A 1 76 ? -16.134 14.428 5.686 1.00 97.88 76 PRO A C 1
ATOM 587 O O . PRO A 1 76 ? -16.168 13.305 5.186 1.00 97.88 76 PRO A O 1
ATOM 590 N N . THR A 1 77 ? -15.029 15.180 5.667 1.00 98.06 77 THR A N 1
ATOM 591 C CA . THR A 1 77 ? -13.785 14.791 4.974 1.00 98.06 77 THR A CA 1
ATOM 592 C C . THR A 1 77 ? -13.301 13.392 5.364 1.00 98.06 77 THR A C 1
ATOM 594 O O . THR A 1 77 ? -12.928 12.608 4.498 1.00 98.06 77 THR A O 1
ATOM 597 N N . ALA A 1 78 ? -13.382 13.045 6.652 1.00 98.31 78 ALA A N 1
ATOM 598 C CA . ALA A 1 78 ? -12.978 11.738 7.173 1.00 98.31 78 ALA A CA 1
ATOM 599 C C . ALA A 1 78 ? -13.792 10.557 6.601 1.00 98.31 78 ALA A C 1
ATOM 601 O O . ALA A 1 78 ? -13.313 9.431 6.611 1.00 98.31 78 ALA A O 1
ATOM 602 N N . MET A 1 79 ? -14.999 10.810 6.080 1.00 98.62 79 MET A N 1
ATOM 603 C CA . MET A 1 79 ? -15.911 9.799 5.524 1.00 98.62 79 MET A CA 1
ATOM 604 C C . MET A 1 79 ? -15.842 9.682 3.998 1.00 98.62 79 MET A C 1
ATOM 606 O O . MET A 1 79 ? -16.469 8.793 3.422 1.00 98.62 79 MET A O 1
ATOM 610 N N . GLN A 1 80 ? -15.100 10.563 3.324 1.00 98.62 80 GLN A N 1
ATOM 611 C CA . GLN A 1 80 ? -14.913 10.491 1.872 1.00 98.62 80 GLN A CA 1
ATOM 612 C C . GLN A 1 80 ? -14.312 9.158 1.388 1.00 98.62 80 GLN A C 1
ATOM 614 O O . GLN A 1 80 ? -14.813 8.650 0.381 1.00 98.62 80 GLN A O 1
ATOM 619 N N . PRO A 1 81 ? -13.327 8.552 2.089 1.00 98.56 81 PRO A N 1
ATOM 620 C CA . PRO A 1 81 ? -12.709 7.290 1.672 1.00 98.56 81 PRO A CA 1
ATOM 621 C C . PRO A 1 81 ? -13.662 6.095 1.614 1.00 98.56 81 PRO A C 1
ATOM 623 O O . PRO A 1 81 ? -13.394 5.143 0.891 1.00 98.56 81 PRO A O 1
ATOM 626 N N . VAL A 1 82 ? -14.801 6.149 2.313 1.00 98.75 82 VAL A N 1
ATOM 627 C CA . VAL A 1 82 ? -15.829 5.099 2.218 1.00 98.75 82 VAL A CA 1
ATOM 628 C C . VAL A 1 82 ? -16.324 4.941 0.776 1.00 98.75 82 VAL A C 1
ATOM 630 O O . VAL A 1 82 ? -16.586 3.825 0.339 1.00 98.75 82 VAL A O 1
ATOM 633 N N . GLY A 1 83 ? -16.351 6.034 0.006 1.00 98.62 83 GLY A N 1
ATOM 634 C CA . GLY A 1 83 ? -16.711 5.996 -1.412 1.00 98.62 83 GLY A CA 1
ATOM 635 C C . GLY A 1 83 ? -15.754 5.180 -2.275 1.00 98.62 83 GLY A C 1
ATOM 636 O O . GLY A 1 83 ? -16.192 4.599 -3.264 1.00 98.62 83 GLY A O 1
ATOM 637 N N . GLU A 1 84 ? -14.473 5.079 -1.905 1.00 98.56 84 GLU A N 1
ATOM 638 C CA . GLU A 1 84 ? -13.519 4.245 -2.645 1.00 98.56 84 GLU A CA 1
ATOM 639 C C . GLU A 1 84 ? -13.893 2.765 -2.539 1.00 98.56 84 GLU A C 1
ATOM 641 O O . GLU A 1 84 ? -13.935 2.072 -3.551 1.00 98.56 84 GLU A O 1
ATOM 646 N N . VAL A 1 85 ? -14.243 2.305 -1.333 1.00 98.69 85 VAL A N 1
ATOM 647 C CA . VAL A 1 85 ? -14.699 0.928 -1.095 1.00 98.69 85 VAL A CA 1
ATOM 648 C C . VAL A 1 85 ? -15.973 0.637 -1.888 1.00 98.69 85 VAL A C 1
ATOM 650 O O . VAL A 1 85 ? -16.025 -0.353 -2.613 1.00 98.69 85 VAL A O 1
ATOM 653 N N . GLU A 1 86 ? -16.967 1.526 -1.817 1.00 98.19 86 GLU A N 1
ATOM 654 C CA . GLU A 1 86 ? -18.223 1.397 -2.574 1.00 98.19 86 GLU A CA 1
ATOM 655 C C . GLU A 1 86 ? -17.972 1.339 -4.088 1.00 98.19 86 GLU A C 1
ATOM 657 O O . GLU A 1 86 ? -18.548 0.511 -4.789 1.00 98.19 86 GLU A O 1
ATOM 662 N N . THR A 1 87 ? -17.076 2.194 -4.586 1.00 98.19 87 THR A N 1
ATOM 663 C CA . THR A 1 87 ? -16.724 2.269 -6.010 1.00 98.19 87 THR A CA 1
ATOM 664 C C . THR A 1 87 ? -16.027 0.997 -6.488 1.00 98.19 87 THR A C 1
ATOM 666 O O . THR A 1 87 ? -16.362 0.482 -7.553 1.00 98.19 87 THR A O 1
ATOM 669 N N . ILE A 1 88 ? -15.070 0.476 -5.713 1.00 97.75 88 ILE A N 1
ATOM 670 C CA . ILE A 1 88 ? -14.352 -0.763 -6.042 1.00 97.75 88 ILE A CA 1
ATOM 671 C C . ILE A 1 88 ? -15.329 -1.940 -6.104 1.00 97.75 88 ILE A C 1
ATOM 673 O O . ILE A 1 88 ? -15.309 -2.693 -7.075 1.00 97.75 88 ILE A O 1
ATOM 677 N N . LEU A 1 89 ? -16.214 -2.072 -5.111 1.00 97.19 89 LEU A N 1
ATOM 678 C CA . LEU A 1 89 ? -17.209 -3.145 -5.090 1.00 97.19 89 LEU A CA 1
ATOM 679 C C . LEU A 1 89 ? -18.212 -3.034 -6.247 1.00 97.19 89 LEU A C 1
ATOM 681 O O . LEU A 1 89 ? -18.574 -4.055 -6.824 1.00 97.19 89 LEU A O 1
ATOM 685 N N . ASP A 1 90 ? -18.620 -1.822 -6.637 1.00 97.12 90 ASP A N 1
ATOM 686 C CA . ASP A 1 90 ? -19.486 -1.626 -7.808 1.00 97.12 90 ASP A CA 1
ATOM 687 C C . ASP A 1 90 ? -18.793 -2.045 -9.115 1.00 97.12 90 ASP A C 1
ATOM 689 O O . ASP A 1 90 ? -19.370 -2.791 -9.909 1.00 97.12 90 ASP A O 1
ATOM 693 N N . TRP A 1 91 ? -17.534 -1.643 -9.322 1.00 96.62 91 TRP A N 1
ATOM 694 C CA . TRP A 1 91 ? -16.761 -2.051 -10.502 1.00 96.62 91 TRP A CA 1
ATOM 695 C C . TRP A 1 91 ? -16.559 -3.564 -10.582 1.00 96.62 91 TRP A C 1
ATOM 697 O O . TRP A 1 91 ? -16.506 -4.117 -11.681 1.00 96.62 91 TRP A O 1
ATOM 707 N N . CYS A 1 92 ? -16.467 -4.223 -9.431 1.00 95.25 92 CYS A N 1
ATOM 708 C CA . CYS A 1 92 ? -16.211 -5.650 -9.301 1.00 95.25 92 CYS A CA 1
ATOM 709 C C . CYS A 1 92 ? -17.467 -6.494 -9.040 1.00 95.25 92 CYS A C 1
ATOM 711 O O . CYS A 1 92 ? -17.349 -7.683 -8.763 1.00 95.25 92 CYS A O 1
ATOM 713 N N . ARG A 1 93 ? -18.676 -5.931 -9.156 1.00 93.38 93 ARG A N 1
ATOM 714 C CA . ARG A 1 93 ? -19.931 -6.617 -8.784 1.00 93.38 93 ARG A CA 1
ATOM 715 C C . ARG A 1 93 ? -20.155 -7.977 -9.456 1.00 93.38 93 ARG A C 1
ATOM 717 O O . ARG A 1 93 ? -20.807 -8.842 -8.881 1.00 93.38 93 ARG A O 1
ATOM 724 N N . ASP A 1 94 ? -19.626 -8.148 -10.666 1.00 88.50 94 ASP A N 1
ATOM 725 C CA . ASP A 1 94 ? -19.754 -9.369 -11.470 1.00 88.50 94 ASP A CA 1
ATOM 726 C C . ASP A 1 94 ? -18.500 -10.266 -11.366 1.00 88.50 94 ASP A C 1
ATOM 728 O O . ASP A 1 94 ? -18.324 -11.184 -12.164 1.00 88.50 94 ASP A O 1
ATOM 732 N N . GLN A 1 95 ? -17.611 -9.991 -10.401 1.00 84.94 95 GLN A N 1
ATOM 733 C CA . GLN A 1 95 ? -16.312 -10.641 -10.216 1.00 84.94 95 GLN A CA 1
ATOM 734 C C . GLN A 1 95 ? -16.177 -11.215 -8.797 1.00 84.94 95 GLN A C 1
ATOM 736 O O . GLN A 1 95 ? -15.720 -10.528 -7.886 1.00 84.94 95 GLN A O 1
ATOM 741 N N . PRO A 1 96 ? -16.520 -12.495 -8.574 1.00 75.62 96 PRO A N 1
ATOM 742 C CA . PRO A 1 96 ? -16.551 -13.065 -7.225 1.00 75.62 96 PRO A CA 1
ATOM 743 C C . PRO A 1 96 ? -15.168 -13.253 -6.579 1.00 75.62 96 PRO A C 1
ATOM 745 O O . PRO A 1 96 ? -15.093 -13.466 -5.373 1.00 75.62 96 PRO A O 1
ATOM 748 N N . LEU A 1 97 ? -14.082 -13.220 -7.360 1.00 77.75 97 LEU A N 1
ATOM 749 C CA . LEU A 1 97 ? -12.714 -13.466 -6.879 1.00 77.75 97 LEU A CA 1
ATOM 750 C C . LEU A 1 97 ? -11.863 -12.190 -6.768 1.00 77.75 97 LEU A C 1
ATOM 752 O O . LEU A 1 97 ? -10.774 -12.235 -6.189 1.00 77.75 97 LEU A O 1
ATOM 756 N N . TYR A 1 98 ? -12.340 -11.060 -7.307 1.00 85.12 98 TYR A N 1
ATOM 757 C CA . TYR A 1 98 ? -11.525 -9.861 -7.502 1.00 85.12 98 TYR A CA 1
ATOM 758 C C . TYR A 1 98 ? -12.259 -8.572 -7.110 1.00 85.12 98 TYR A C 1
ATOM 760 O O . TYR A 1 98 ? -13.160 -8.169 -7.839 1.00 85.12 98 TYR A O 1
ATOM 768 N N . PRO A 1 99 ? -11.833 -7.866 -6.048 1.00 91.00 99 PRO A N 1
ATOM 769 C CA . PRO A 1 99 ? -10.849 -8.309 -5.066 1.00 91.00 99 PRO A CA 1
ATOM 770 C C . PRO A 1 99 ? -11.470 -9.244 -4.015 1.00 91.00 99 PRO A C 1
ATOM 772 O O . PRO A 1 99 ? -12.580 -9.022 -3.545 1.00 91.00 99 PRO A O 1
ATOM 775 N N . ALA A 1 100 ? -10.706 -10.237 -3.562 1.00 92.81 100 ALA A N 1
ATOM 776 C CA . ALA A 1 100 ? -11.028 -11.052 -2.388 1.00 92.81 100 ALA A CA 1
ATOM 777 C C . ALA A 1 100 ? -10.914 -10.257 -1.069 1.00 92.81 100 ALA A C 1
ATOM 779 O O . ALA A 1 100 ? -11.453 -10.658 -0.035 1.00 92.81 100 ALA A O 1
ATOM 780 N N . GLY A 1 101 ? -10.206 -9.124 -1.092 1.00 96.06 101 GLY A N 1
ATOM 781 C CA . GLY A 1 101 ? -10.102 -8.208 0.036 1.00 96.06 101 GLY A CA 1
ATOM 782 C C . GLY A 1 101 ? -9.660 -6.804 -0.370 1.00 96.06 101 GLY A C 1
ATOM 783 O O . GLY A 1 101 ? -8.989 -6.604 -1.378 1.00 96.06 101 GLY A O 1
ATOM 784 N N . ILE A 1 102 ? -10.032 -5.817 0.435 1.00 98.31 102 ILE A N 1
ATOM 785 C CA . ILE A 1 102 ? -9.734 -4.403 0.231 1.00 98.31 102 ILE A CA 1
ATOM 786 C C . ILE A 1 102 ? -8.921 -3.894 1.419 1.00 98.31 102 ILE A C 1
ATOM 788 O O . ILE A 1 102 ? -9.329 -4.027 2.577 1.00 98.31 102 ILE A O 1
ATOM 792 N N . VAL A 1 103 ? -7.787 -3.266 1.125 1.00 98.75 103 VAL A N 1
ATOM 793 C CA . VAL A 1 103 ? -7.032 -2.454 2.082 1.00 98.75 103 VAL A CA 1
ATOM 794 C C . VAL A 1 103 ? -7.435 -0.999 1.862 1.00 98.75 103 VAL A C 1
ATOM 796 O O . VAL A 1 103 ? -6.996 -0.360 0.906 1.00 98.75 103 VAL A O 1
ATOM 799 N N . ALA A 1 104 ? -8.319 -0.489 2.715 1.00 98.81 104 ALA A N 1
ATOM 800 C CA . ALA A 1 104 ? -8.937 0.825 2.563 1.00 98.81 104 ALA A CA 1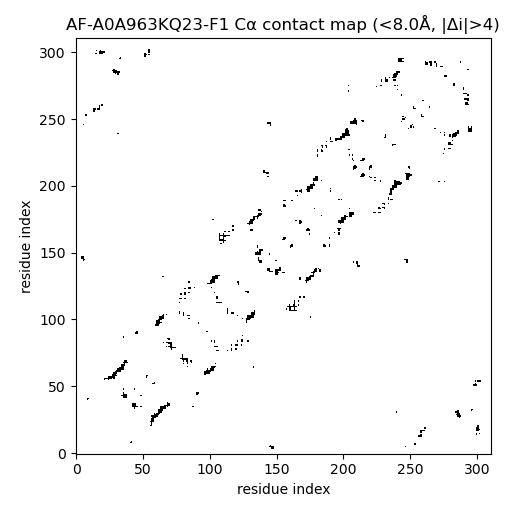
ATOM 801 C C . ALA A 1 104 ? -8.071 1.955 3.151 1.00 98.81 104 ALA A C 1
ATOM 803 O O . ALA A 1 104 ? -7.017 1.725 3.741 1.00 98.81 104 ALA A O 1
ATOM 804 N N . PHE A 1 105 ? -8.511 3.205 3.005 1.00 98.69 105 PHE A N 1
ATOM 805 C CA . PHE A 1 105 ? -7.908 4.349 3.691 1.00 98.69 105 PHE A CA 1
ATOM 806 C C . PHE A 1 105 ? -8.823 4.833 4.819 1.00 98.69 105 PHE A C 1
ATOM 808 O O . PHE A 1 105 ? -10.000 5.108 4.594 1.00 98.69 105 PHE A O 1
ATOM 815 N N . ALA A 1 106 ? -8.257 5.041 6.005 1.00 98.56 106 ALA A N 1
ATOM 816 C CA . ALA A 1 106 ? -8.841 5.850 7.068 1.00 98.56 106 ALA A CA 1
ATOM 817 C C . ALA A 1 106 ? -7.754 6.786 7.605 1.00 98.56 106 ALA A C 1
ATOM 819 O O . ALA A 1 106 ? -6.589 6.403 7.682 1.00 98.56 106 ALA A O 1
ATOM 820 N N . ASP A 1 107 ? -8.089 8.025 7.967 1.00 98.12 107 ASP A N 1
ATOM 821 C CA . ASP A 1 107 ? -7.084 8.916 8.551 1.00 98.12 107 ASP A CA 1
ATOM 822 C C . ASP A 1 107 ? -6.807 8.525 10.008 1.00 98.12 107 ASP A C 1
ATOM 824 O O . ASP A 1 107 ? -7.492 8.964 10.930 1.00 98.12 107 ASP A O 1
ATOM 828 N N . LEU A 1 108 ? -5.793 7.684 10.214 1.00 98.44 108 LEU A N 1
ATOM 829 C CA . LEU A 1 108 ? -5.387 7.227 11.540 1.00 98.44 108 LEU A CA 1
ATOM 830 C C . LEU A 1 108 ? -4.832 8.365 12.409 1.00 98.44 108 LEU A C 1
ATOM 832 O O . LEU A 1 108 ? -4.779 8.209 13.622 1.00 98.44 108 LEU A O 1
ATOM 836 N N . GLN A 1 109 ? -4.495 9.537 11.848 1.00 97.88 109 GLN A N 1
ATOM 837 C CA . GLN A 1 109 ? -4.140 10.708 12.663 1.00 97.88 109 GLN A CA 1
ATOM 838 C C . GLN A 1 109 ? -5.335 11.329 13.397 1.00 97.88 109 GLN A C 1
ATOM 840 O O . GLN A 1 109 ? -5.146 12.224 14.218 1.00 97.88 109 GLN A O 1
ATOM 845 N N . LEU A 1 110 ? -6.558 10.846 13.160 1.00 98.31 110 LEU A N 1
ATOM 846 C CA . LEU A 1 110 ? -7.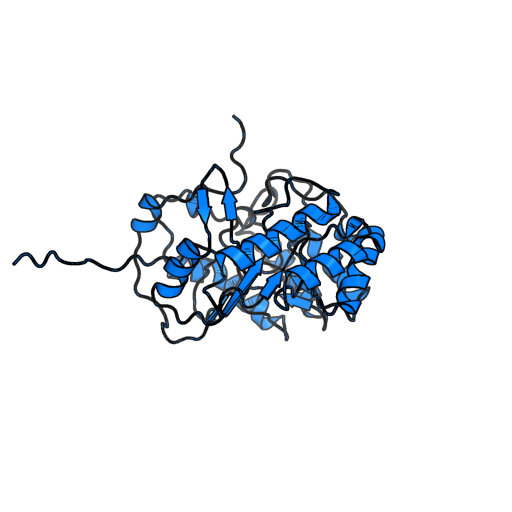711 11.169 14.000 1.00 98.31 110 LEU A CA 1
ATOM 847 C C . LEU A 1 110 ? -7.641 10.502 15.388 1.00 98.31 110 LEU A C 1
ATOM 849 O O . LEU A 1 110 ? -8.517 10.759 16.218 1.00 98.31 110 LEU A O 1
ATOM 853 N N . GLY A 1 111 ? -6.643 9.645 15.646 1.00 97.94 111 GLY A N 1
ATOM 854 C CA . GLY A 1 111 ? -6.540 8.880 16.886 1.00 97.94 111 GLY A CA 1
ATOM 855 C C . GLY A 1 111 ? -7.775 8.019 17.094 1.00 97.94 111 GLY A C 1
ATOM 856 O O . GLY A 1 111 ? -8.349 7.487 16.144 1.00 97.94 111 GLY A O 1
ATOM 857 N N . THR A 1 112 ? -8.260 7.952 18.331 1.00 97.44 112 THR A N 1
ATOM 858 C CA . THR A 1 112 ? -9.507 7.232 18.648 1.00 97.44 112 THR A CA 1
ATOM 859 C C . THR A 1 112 ? -10.741 7.762 17.899 1.00 97.44 112 THR A C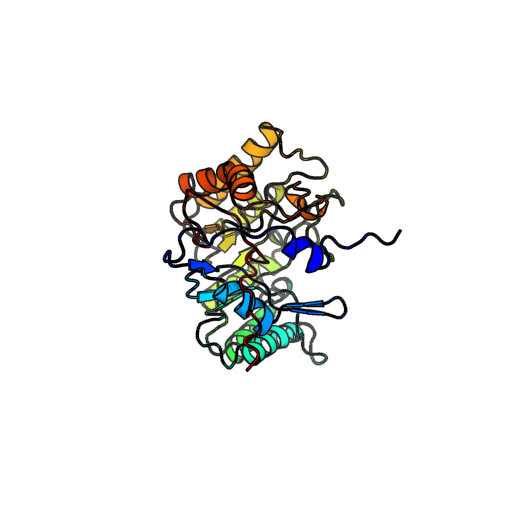 1
ATOM 861 O O . THR A 1 112 ? -11.717 7.032 17.710 1.00 97.44 112 THR A O 1
ATOM 864 N N . GLY A 1 113 ? -10.692 9.003 17.399 1.00 98.25 113 GLY A N 1
ATOM 865 C CA . GLY A 1 113 ? -11.734 9.605 16.569 1.00 98.25 113 GLY A CA 1
ATOM 866 C C . GLY A 1 113 ? -11.913 8.947 15.196 1.00 98.25 113 GLY A C 1
ATOM 867 O O . GLY A 1 113 ? -12.910 9.223 14.530 1.00 98.25 113 GLY A O 1
ATOM 868 N N . VAL A 1 114 ? -11.002 8.061 14.770 1.00 98.62 114 VAL A N 1
ATOM 869 C CA . VAL A 1 114 ? -11.139 7.307 13.511 1.00 98.62 114 VAL A CA 1
ATOM 870 C C . VAL A 1 114 ? -12.209 6.208 13.586 1.00 98.62 114 VAL A C 1
ATOM 872 O O . VAL A 1 114 ? -12.672 5.752 12.542 1.00 98.62 114 VAL A O 1
ATOM 875 N N . ARG A 1 115 ? -12.657 5.803 14.788 1.00 98.69 115 ARG A N 1
ATOM 876 C CA . ARG A 1 115 ? -13.587 4.669 14.976 1.00 98.69 115 ARG A CA 1
ATOM 877 C C . ARG A 1 115 ? -14.826 4.714 14.063 1.00 98.69 115 ARG A C 1
ATOM 879 O O . ARG A 1 115 ? -15.039 3.734 13.354 1.00 98.69 115 ARG A O 1
ATOM 886 N N . PRO A 1 116 ? -15.596 5.820 13.974 1.00 98.69 116 PRO A N 1
ATOM 887 C CA . PRO A 1 116 ? -16.757 5.866 13.082 1.00 98.69 116 PRO A CA 1
ATOM 888 C C . PRO A 1 116 ? -16.411 5.656 11.601 1.00 98.69 116 PRO A C 1
ATOM 890 O O . PRO A 1 116 ? -17.239 5.161 10.842 1.00 98.69 116 PRO A O 1
ATOM 893 N N . VAL A 1 117 ? -15.200 6.032 11.172 1.00 98.81 117 VAL A N 1
ATOM 894 C CA . VAL A 1 117 ? -14.733 5.809 9.795 1.00 98.81 117 VAL A CA 1
ATOM 895 C C . VAL A 1 117 ? -14.458 4.326 9.568 1.00 98.81 117 VAL A C 1
ATOM 897 O O . VAL A 1 117 ? -14.894 3.788 8.556 1.00 98.81 117 VAL A O 1
ATOM 900 N N . LEU A 1 118 ? -13.788 3.655 10.512 1.00 98.81 118 LEU A N 1
ATOM 901 C CA . LEU A 1 118 ? -13.529 2.213 10.435 1.00 98.81 118 LEU A CA 1
ATOM 902 C C . LEU A 1 118 ? -14.838 1.417 10.379 1.00 98.81 118 LEU A C 1
ATOM 904 O O . LEU A 1 118 ? -15.002 0.569 9.507 1.00 98.81 118 LEU A O 1
ATOM 908 N N . GLU A 1 119 ? -15.799 1.740 11.244 1.00 98.69 119 GLU A N 1
ATOM 909 C CA . GLU A 1 119 ? -17.123 1.106 11.255 1.00 98.69 119 GLU A CA 1
ATOM 910 C C . GLU A 1 119 ? -17.869 1.315 9.929 1.00 98.69 119 GLU A C 1
ATOM 912 O O . GLU A 1 119 ? -18.448 0.373 9.385 1.00 98.69 119 GLU A O 1
ATOM 917 N N . ALA A 1 120 ? -17.810 2.527 9.366 1.00 98.81 120 ALA A N 1
ATOM 918 C CA . ALA A 1 120 ? -18.416 2.825 8.072 1.00 98.81 120 ALA A CA 1
ATOM 919 C C . ALA A 1 120 ? -17.736 2.077 6.914 1.00 98.81 120 ALA A C 1
ATOM 921 O O . ALA A 1 120 ? -18.429 1.603 6.016 1.00 98.81 120 ALA A O 1
ATOM 922 N N . LEU A 1 121 ? -16.405 1.946 6.934 1.00 98.81 121 LEU A N 1
ATOM 923 C CA . LEU A 1 121 ? -15.647 1.179 5.943 1.00 98.81 121 LEU A CA 1
ATOM 924 C C . LEU A 1 121 ? -15.982 -0.311 6.007 1.00 98.81 121 LEU A C 1
ATOM 926 O O . LEU A 1 121 ? -16.203 -0.922 4.968 1.00 98.81 121 LEU A O 1
ATOM 930 N N . ILE A 1 122 ? -16.057 -0.889 7.208 1.00 98.69 122 ILE A N 1
ATOM 931 C CA . ILE A 1 122 ? -16.409 -2.303 7.406 1.00 98.69 122 ILE A CA 1
ATOM 932 C C . ILE A 1 122 ? -17.827 -2.576 6.905 1.00 98.69 122 ILE A C 1
ATOM 934 O O . ILE A 1 122 ? -18.042 -3.553 6.188 1.00 98.69 122 ILE A O 1
ATOM 938 N N . LEU A 1 123 ? -18.778 -1.698 7.241 1.00 98.56 123 LEU A N 1
ATOM 939 C CA . LEU A 1 123 ? -20.160 -1.812 6.780 1.00 98.56 123 LEU A CA 1
ATOM 940 C C . LEU A 1 123 ? -20.258 -1.703 5.253 1.00 98.56 123 LEU A C 1
ATOM 942 O O . LEU A 1 123 ? -20.894 -2.542 4.626 1.00 98.56 123 LEU A O 1
ATOM 946 N N . ALA A 1 124 ? -19.624 -0.690 4.656 1.00 98.38 124 ALA A N 1
ATOM 947 C CA . ALA A 1 124 ? -19.630 -0.493 3.205 1.00 98.38 124 ALA A CA 1
ATOM 948 C C . ALA A 1 124 ? -18.879 -1.603 2.457 1.00 98.38 124 ALA A C 1
ATOM 950 O O . ALA A 1 124 ? -19.215 -1.914 1.320 1.00 98.38 124 ALA A O 1
ATOM 951 N N . GLY A 1 125 ? -17.867 -2.190 3.095 1.00 97.50 125 GLY A N 1
ATOM 952 C CA . GLY A 1 125 ? -17.049 -3.256 2.539 1.00 97.50 125 GLY A CA 1
ATOM 953 C C . GLY A 1 125 ? -17.754 -4.599 2.421 1.00 97.50 125 GLY A C 1
ATOM 954 O O . GLY A 1 125 ? -17.233 -5.461 1.722 1.00 97.50 125 GLY A O 1
ATOM 955 N N . ASP A 1 126 ? -18.873 -4.810 3.118 1.00 95.25 126 ASP A N 1
ATOM 956 C CA . ASP A 1 126 ? -19.634 -6.069 3.104 1.00 95.25 126 ASP A CA 1
ATOM 957 C C . ASP A 1 126 ? -18.726 -7.314 3.230 1.00 95.25 126 ASP A C 1
ATOM 959 O O . ASP A 1 126 ? -18.726 -8.225 2.406 1.00 95.25 126 ASP A O 1
ATOM 963 N N . GLY A 1 127 ? -17.826 -7.290 4.221 1.00 94.44 127 GLY A N 1
ATOM 964 C CA . GLY A 1 127 ? -16.857 -8.366 4.471 1.00 94.44 127 GLY A CA 1
ATOM 965 C C . GLY A 1 127 ? -15.573 -8.344 3.624 1.00 94.44 127 GLY A C 1
ATOM 966 O O . GLY A 1 127 ? -14.694 -9.179 3.852 1.00 94.44 127 GLY A O 1
ATOM 967 N N . HIS A 1 128 ? -15.414 -7.393 2.699 1.00 96.69 128 HIS A N 1
ATOM 968 C CA . HIS A 1 128 ? -14.215 -7.273 1.861 1.00 96.69 128 HIS A CA 1
ATOM 969 C C . HIS A 1 128 ? -13.117 -6.416 2.492 1.00 96.69 128 HIS A C 1
ATOM 971 O O . HIS A 1 128 ? -11.953 -6.632 2.184 1.00 96.69 128 HIS A O 1
ATOM 977 N N . VAL A 1 129 ? -13.416 -5.465 3.382 1.00 98.50 129 VAL A N 1
ATOM 978 C CA . VAL A 1 129 ? -12.364 -4.641 4.011 1.00 98.50 129 VAL A CA 1
ATOM 979 C C . VAL A 1 129 ? -11.563 -5.482 5.011 1.00 98.50 129 VAL A C 1
ATOM 981 O O . VAL A 1 129 ? -12.117 -6.000 5.978 1.00 98.50 129 VAL A O 1
ATOM 984 N N . ARG A 1 130 ? -10.254 -5.629 4.761 1.00 98.06 130 ARG A N 1
ATOM 985 C CA . ARG A 1 130 ? -9.321 -6.459 5.552 1.00 98.06 130 ARG A CA 1
ATOM 986 C C . ARG A 1 130 ? -8.195 -5.678 6.212 1.00 98.06 130 ARG A C 1
ATOM 988 O O . ARG A 1 130 ? -7.579 -6.184 7.145 1.00 98.06 130 ARG A O 1
ATOM 995 N N . GLY A 1 131 ? -7.945 -4.453 5.768 1.00 98.56 131 GLY A N 1
ATOM 996 C CA . GLY A 1 131 ? -6.872 -3.637 6.315 1.00 98.56 131 GLY A CA 1
ATOM 997 C C . GLY A 1 131 ? -7.020 -2.163 6.001 1.00 98.56 131 GLY A C 1
ATOM 998 O O . GLY A 1 131 ? -7.910 -1.761 5.246 1.00 98.56 131 GLY A O 1
ATOM 999 N N . ILE A 1 132 ? -6.124 -1.370 6.579 1.00 98.81 132 ILE A N 1
ATOM 1000 C CA . ILE A 1 132 ? -6.004 0.068 6.344 1.00 98.81 132 ILE A CA 1
ATOM 1001 C C . ILE A 1 132 ? -4.582 0.404 5.890 1.00 98.81 132 ILE A C 1
ATOM 1003 O O . ILE A 1 132 ? -3.617 -0.126 6.433 1.00 98.81 132 ILE A O 1
ATOM 1007 N N . ARG A 1 133 ? -4.450 1.318 4.922 1.00 98.56 133 ARG A N 1
ATOM 1008 C CA . ARG A 1 133 ? -3.171 1.888 4.473 1.00 98.56 133 ARG A CA 1
ATOM 1009 C C . ARG A 1 133 ? -3.236 3.406 4.452 1.00 98.56 133 ARG A C 1
ATOM 1011 O O . ARG A 1 133 ? -4.041 3.977 3.714 1.00 98.56 133 ARG A O 1
ATOM 1018 N N . ASN A 1 134 ? -2.310 4.068 5.141 1.00 97.44 134 ASN A N 1
ATOM 1019 C CA . ASN A 1 134 ? -2.097 5.514 5.034 1.00 97.44 134 ASN A CA 1
ATOM 1020 C C . ASN A 1 134 ? -0.920 5.821 4.103 1.00 97.44 134 ASN A C 1
ATOM 1022 O O . ASN A 1 134 ? -0.059 4.986 3.848 1.00 97.44 134 ASN A O 1
ATOM 1026 N N . THR A 1 135 ? -0.858 7.049 3.584 1.00 94.31 135 THR A N 1
ATOM 1027 C CA . THR A 1 135 ? 0.363 7.518 2.911 1.00 94.31 135 THR A CA 1
ATOM 1028 C C . THR A 1 135 ? 1.396 7.848 3.987 1.00 94.31 135 THR A C 1
ATOM 1030 O O . THR A 1 135 ? 1.287 8.892 4.623 1.00 94.31 135 THR A O 1
ATOM 1033 N N . THR A 1 136 ? 2.349 6.942 4.216 1.00 96.69 136 THR A N 1
ATOM 1034 C CA . THR A 1 136 ? 3.361 7.008 5.294 1.00 96.69 136 THR A CA 1
ATOM 1035 C C . THR A 1 136 ? 4.782 7.280 4.792 1.00 96.69 136 THR A C 1
ATOM 1037 O O . THR A 1 136 ? 5.617 7.767 5.553 1.00 96.69 136 THR A O 1
ATOM 1040 N N . ALA A 1 137 ? 5.065 6.982 3.520 1.00 95.81 137 ALA A N 1
ATOM 1041 C CA . ALA A 1 137 ? 6.400 7.119 2.951 1.00 95.81 137 ALA A CA 1
ATOM 1042 C C . ALA A 1 137 ? 6.868 8.586 2.931 1.00 95.81 137 ALA A C 1
ATOM 1044 O O . ALA A 1 137 ? 6.217 9.457 2.338 1.00 95.81 137 ALA A O 1
ATOM 1045 N N . TYR A 1 138 ? 8.012 8.837 3.566 1.00 96.38 138 TYR A N 1
ATOM 1046 C CA . TYR A 1 138 ? 8.639 10.148 3.706 1.00 96.38 138 TYR A CA 1
ATOM 1047 C C . TYR A 1 138 ? 10.163 10.033 3.630 1.00 96.38 138 TYR A C 1
ATOM 1049 O O . TYR A 1 138 ? 10.776 9.133 4.202 1.00 96.38 138 TYR A O 1
ATOM 1057 N N . HIS A 1 139 ? 10.778 11.003 2.960 1.00 96.69 139 HIS A N 1
ATOM 1058 C CA . HIS A 1 139 ? 12.214 11.226 2.986 1.00 96.69 139 HIS A CA 1
ATOM 1059 C C . HIS A 1 139 ? 12.484 12.738 2.867 1.00 96.69 139 HIS A C 1
ATOM 1061 O O . HIS A 1 139 ? 11.762 13.416 2.131 1.00 96.69 139 HIS A O 1
ATOM 1067 N N . PRO A 1 140 ? 13.493 13.295 3.567 1.00 95.81 140 PRO A N 1
ATOM 1068 C CA . PRO A 1 140 ? 13.790 14.730 3.511 1.00 95.81 140 PRO A CA 1
ATOM 1069 C C . PRO A 1 140 ? 14.335 15.187 2.150 1.00 95.81 140 PRO A C 1
ATOM 1071 O O . PRO A 1 140 ? 14.159 16.345 1.776 1.00 95.81 140 PRO A O 1
ATOM 1074 N N . ASP A 1 141 ? 15.000 14.296 1.408 1.00 95.56 141 ASP A N 1
ATOM 1075 C CA . ASP A 1 141 ? 15.418 14.575 0.031 1.00 95.56 141 ASP A CA 1
ATOM 1076 C C . ASP A 1 141 ? 14.204 14.513 -0.918 1.00 95.56 141 ASP A C 1
ATOM 1078 O O . ASP A 1 141 ? 13.596 13.445 -1.039 1.00 95.56 141 ASP A O 1
ATOM 1082 N N . PRO A 1 142 ? 13.862 15.611 -1.619 1.00 92.31 142 PRO A N 1
ATOM 1083 C CA . PRO A 1 142 ? 12.690 15.679 -2.489 1.00 92.31 142 PRO A CA 1
ATOM 1084 C C . PRO A 1 142 ? 12.761 14.770 -3.727 1.00 92.31 142 PRO A C 1
ATOM 1086 O O . PRO A 1 142 ? 11.722 14.550 -4.355 1.00 92.31 142 PRO A O 1
ATOM 1089 N N . VAL A 1 143 ? 13.943 14.257 -4.092 1.00 92.69 143 VAL A N 1
ATOM 1090 C CA . VAL A 1 143 ? 14.113 13.264 -5.168 1.00 92.69 143 VAL A CA 1
ATOM 1091 C C . VAL A 1 143 ? 13.549 11.904 -4.749 1.00 92.69 143 VAL A C 1
ATOM 1093 O O . VAL A 1 143 ? 13.030 11.162 -5.580 1.00 92.69 143 VAL A O 1
ATOM 1096 N N . VAL A 1 144 ? 13.594 11.578 -3.455 1.00 94.62 144 VAL A N 1
ATOM 1097 C CA . VAL A 1 144 ? 13.089 10.311 -2.913 1.00 94.62 144 VAL A CA 1
ATOM 1098 C C . VAL A 1 144 ? 11.583 10.430 -2.662 1.00 94.62 144 VAL A C 1
ATOM 1100 O O . VAL A 1 144 ? 11.115 10.725 -1.559 1.00 94.62 144 VAL A O 1
ATOM 1103 N N . ARG A 1 145 ? 10.792 10.228 -3.719 1.00 88.75 145 ARG A N 1
ATOM 1104 C CA . ARG A 1 145 ? 9.339 10.424 -3.676 1.00 88.75 145 ARG A CA 1
ATOM 1105 C C . ARG A 1 145 ? 8.587 9.456 -4.585 1.00 88.75 145 ARG A C 1
ATOM 1107 O O . ARG A 1 145 ? 8.669 9.559 -5.800 1.00 88.75 145 ARG A O 1
ATOM 1114 N N . SER A 1 146 ? 7.744 8.609 -3.996 1.00 85.25 146 SER A N 1
ATOM 1115 C CA . SER A 1 146 ? 6.860 7.688 -4.726 1.00 85.25 146 SER A CA 1
ATOM 1116 C C . SER A 1 146 ? 5.393 8.143 -4.787 1.00 85.25 146 SER A C 1
ATOM 1118 O O . SER A 1 146 ? 4.577 7.492 -5.432 1.00 85.25 146 SER A O 1
ATOM 1120 N N . ASN A 1 147 ? 5.024 9.230 -4.094 1.00 85.31 147 ASN A N 1
ATOM 1121 C CA . ASN A 1 147 ? 3.650 9.740 -4.042 1.00 85.31 147 ASN A CA 1
ATOM 1122 C C . ASN A 1 147 ? 3.587 11.228 -4.452 1.00 85.31 147 ASN A C 1
ATOM 1124 O O . ASN A 1 147 ? 4.365 12.040 -3.935 1.00 85.31 147 ASN A O 1
ATOM 1128 N N . PRO A 1 148 ? 2.640 11.643 -5.320 1.00 80.88 148 PRO A N 1
ATOM 1129 C CA . PRO A 1 148 ? 2.409 13.048 -5.660 1.00 80.88 148 PRO A CA 1
ATOM 1130 C C . PRO A 1 148 ? 2.059 13.937 -4.462 1.00 80.88 148 PRO A C 1
ATOM 1132 O O . PRO A 1 148 ? 2.117 15.157 -4.571 1.00 80.88 148 PRO A O 1
ATOM 1135 N N . ARG A 1 149 ? 1.693 13.381 -3.311 1.00 86.44 149 ARG A N 1
ATOM 1136 C CA . ARG A 1 149 ? 1.520 14.103 -2.048 1.00 86.44 149 ARG A CA 1
ATOM 1137 C C . ARG A 1 149 ? 2.168 13.261 -0.942 1.00 86.44 149 ARG A C 1
ATOM 1139 O O . ARG A 1 149 ? 1.481 12.417 -0.373 1.00 86.44 149 ARG A O 1
ATOM 1146 N N . PRO A 1 150 ? 3.486 13.412 -0.707 1.00 88.00 150 PRO A N 1
ATOM 1147 C CA . PRO A 1 150 ? 4.195 12.606 0.281 1.00 88.00 150 PRO A CA 1
ATOM 1148 C C . PRO A 1 150 ? 3.682 12.893 1.694 1.00 88.00 150 PRO A C 1
ATOM 1150 O O . PRO A 1 150 ? 3.107 13.956 1.953 1.00 88.00 150 PRO A O 1
ATOM 1153 N N . ALA A 1 151 ? 3.897 11.938 2.595 1.00 91.88 151 ALA A N 1
ATOM 1154 C CA . ALA A 1 151 ? 3.598 12.111 4.009 1.00 91.88 151 ALA A CA 1
ATOM 1155 C C . ALA A 1 151 ? 4.506 13.193 4.625 1.00 91.88 151 ALA A C 1
ATOM 1157 O O . ALA A 1 151 ? 5.616 13.402 4.129 1.00 91.88 151 ALA A O 1
ATOM 1158 N N . PRO A 1 152 ? 4.084 13.876 5.702 1.00 92.81 152 PRO A N 1
ATOM 1159 C CA . PRO A 1 152 ? 5.015 14.624 6.539 1.00 92.81 152 PRO A CA 1
ATOM 1160 C C . PRO A 1 152 ? 5.950 13.674 7.308 1.00 92.81 152 PRO A C 1
ATOM 1162 O O . PRO A 1 152 ? 5.634 12.497 7.499 1.00 92.81 152 PRO A O 1
ATOM 1165 N N . ASP A 1 153 ? 7.075 14.203 7.796 1.00 95.69 153 ASP A N 1
ATOM 1166 C CA . ASP A 1 153 ? 7.951 13.465 8.711 1.00 95.69 153 ASP A CA 1
ATOM 1167 C C . ASP A 1 153 ? 7.207 13.046 9.988 1.00 95.69 153 ASP A C 1
ATOM 1169 O O . ASP A 1 153 ? 6.373 13.783 10.517 1.00 95.69 153 ASP A O 1
ATOM 1173 N N . GLY A 1 154 ? 7.565 11.878 10.518 1.00 94.94 154 GLY A N 1
ATOM 1174 C CA . GLY A 1 154 ? 7.140 11.415 11.832 1.00 94.94 154 GLY A CA 1
ATOM 1175 C C . GLY A 1 154 ? 5.699 10.931 11.929 1.00 94.94 154 GLY A C 1
ATOM 1176 O O . GLY A 1 154 ? 5.228 10.727 13.045 1.00 94.94 154 GLY A O 1
ATOM 1177 N N . LEU A 1 155 ? 5.007 10.697 10.810 1.00 95.75 155 LEU A N 1
ATOM 1178 C CA . LEU A 1 155 ? 3.637 10.179 10.831 1.00 95.75 155 LEU A CA 1
ATOM 1179 C C . LEU A 1 155 ? 3.533 8.839 11.589 1.00 95.75 155 LEU A C 1
ATOM 1181 O O . LEU A 1 155 ? 2.650 8.699 12.428 1.00 95.75 155 LEU A O 1
ATOM 1185 N N . LEU A 1 156 ? 4.477 7.905 11.398 1.00 96.38 156 LEU A N 1
ATOM 1186 C CA . LEU A 1 156 ? 4.531 6.627 12.140 1.00 96.38 156 LEU A CA 1
ATOM 1187 C C . LEU A 1 156 ? 4.925 6.789 13.625 1.00 96.38 156 LEU A C 1
ATOM 1189 O O . LEU A 1 156 ? 4.664 5.913 14.455 1.00 96.38 156 LEU A O 1
ATOM 1193 N N . ARG A 1 157 ? 5.558 7.915 13.973 1.00 95.31 157 ARG A N 1
ATOM 1194 C CA . ARG A 1 157 ? 5.965 8.257 15.346 1.00 95.31 157 ARG A CA 1
ATOM 1195 C C . ARG A 1 157 ? 4.876 8.999 16.120 1.00 95.31 157 ARG A C 1
ATOM 1197 O O . ARG A 1 157 ? 5.006 9.143 17.328 1.00 95.31 157 ARG A O 1
ATOM 1204 N N . SER A 1 158 ? 3.844 9.487 15.434 1.00 97.00 158 SER A N 1
ATOM 1205 C CA . SER A 1 158 ? 2.767 10.280 16.024 1.00 97.00 158 SER A CA 1
ATOM 1206 C C . SER A 1 158 ? 1.934 9.452 17.001 1.00 97.00 158 SER A C 1
ATOM 1208 O O . SER A 1 158 ? 1.451 8.373 16.648 1.00 97.00 158 SER A O 1
ATOM 1210 N N . ASP A 1 159 ? 1.704 9.990 18.201 1.00 97.00 159 ASP A N 1
ATOM 1211 C CA . ASP A 1 159 ? 0.819 9.377 19.198 1.00 97.00 159 ASP A CA 1
ATOM 1212 C C . ASP A 1 159 ? -0.595 9.198 18.639 1.00 97.00 159 ASP A C 1
ATOM 1214 O O . ASP A 1 159 ? -1.170 8.122 18.759 1.00 97.00 159 ASP A O 1
ATOM 1218 N N . ALA A 1 160 ? -1.111 10.198 17.917 1.00 97.62 160 ALA A N 1
ATOM 1219 C CA . ALA A 1 160 ? -2.427 10.113 17.292 1.00 97.62 160 ALA A CA 1
ATOM 1220 C C . ALA A 1 160 ? -2.497 8.973 16.265 1.00 97.62 160 ALA A C 1
ATOM 1222 O O . ALA A 1 160 ? -3.459 8.216 16.247 1.00 97.62 160 ALA A O 1
ATOM 1223 N N . PHE A 1 161 ? -1.458 8.791 15.443 1.00 97.62 161 PHE A N 1
ATOM 1224 C CA . PHE A 1 161 ? -1.421 7.679 14.491 1.00 97.62 161 PHE A CA 1
ATOM 1225 C C . PHE A 1 161 ? -1.417 6.322 15.207 1.00 97.62 161 PHE A C 1
ATOM 1227 O O . PHE A 1 161 ? -2.159 5.416 14.825 1.00 97.62 161 PHE A O 1
ATOM 1234 N N . ARG A 1 162 ? -0.624 6.192 16.278 1.00 96.38 162 ARG A N 1
ATOM 1235 C CA . ARG A 1 162 ? -0.550 4.979 17.107 1.00 96.38 162 ARG A CA 1
ATOM 1236 C C . ARG A 1 162 ? -1.882 4.674 17.789 1.00 96.38 162 ARG A C 1
ATOM 1238 O O . ARG A 1 162 ? -2.319 3.530 17.750 1.00 96.38 162 ARG A O 1
ATOM 1245 N N . GLU A 1 163 ? -2.554 5.684 18.336 1.00 96.56 163 GLU A N 1
ATOM 1246 C CA . GLU A 1 163 ? -3.910 5.571 18.887 1.00 96.56 163 GLU A CA 1
ATOM 1247 C C . GLU A 1 163 ? -4.939 5.153 17.831 1.00 96.56 163 GLU A C 1
ATOM 1249 O O . GLU A 1 163 ? -5.846 4.386 18.130 1.00 96.56 163 GLU A O 1
ATOM 1254 N N . GLY A 1 164 ? -4.818 5.627 16.589 1.00 97.81 164 GLY A N 1
ATOM 1255 C CA . GLY A 1 164 ? -5.661 5.149 15.492 1.00 97.81 164 GLY A CA 1
ATOM 1256 C C . GLY A 1 164 ? -5.394 3.677 15.165 1.00 97.81 164 GLY A C 1
ATOM 1257 O O . GLY A 1 164 ? -6.327 2.915 14.916 1.00 97.81 164 GLY A O 1
ATOM 1258 N N . CYS A 1 165 ? -4.126 3.255 15.204 1.00 97.94 165 CYS A N 1
ATOM 1259 C CA . CYS A 1 165 ? -3.720 1.878 14.922 1.00 97.94 165 CYS A CA 1
ATOM 1260 C C . CYS A 1 165 ? -4.240 0.868 15.955 1.00 97.94 165 CYS A C 1
ATOM 1262 O O . CYS A 1 165 ? -4.547 -0.260 15.572 1.00 97.94 165 CYS A O 1
ATOM 1264 N N . THR A 1 166 ? -4.378 1.237 17.237 1.00 96.50 166 THR A N 1
ATOM 1265 C CA . THR A 1 166 ? -4.909 0.311 18.264 1.00 96.50 166 THR A CA 1
ATOM 1266 C C . THR A 1 166 ? -6.317 -0.176 17.915 1.00 96.50 166 THR A C 1
ATOM 1268 O O . THR A 1 166 ? -6.650 -1.333 18.168 1.00 96.50 166 THR A O 1
ATOM 1271 N N . LEU A 1 167 ? -7.114 0.673 17.259 1.00 97.81 167 LEU A N 1
ATOM 1272 C CA . LEU A 1 167 ? -8.474 0.347 16.844 1.00 97.81 167 LEU A CA 1
ATOM 1273 C C . LEU A 1 167 ? -8.535 -0.657 15.692 1.00 97.81 167 LEU A C 1
ATOM 1275 O O . LEU A 1 167 ? -9.538 -1.350 15.549 1.00 97.81 167 LEU A O 1
ATOM 1279 N N . LEU A 1 168 ? -7.483 -0.775 14.880 1.00 98.12 168 LEU A N 1
ATOM 1280 C CA . LEU A 1 168 ? -7.467 -1.734 13.774 1.00 98.12 168 LEU A CA 1
ATOM 1281 C C . LEU A 1 168 ? -7.563 -3.170 14.290 1.00 98.12 168 LEU A C 1
ATOM 1283 O O . LEU A 1 168 ? -8.377 -3.944 13.789 1.00 98.12 168 LEU A O 1
ATOM 1287 N N . ASN A 1 169 ? -6.818 -3.492 15.351 1.00 90.69 169 ASN A N 1
ATOM 1288 C CA . ASN A 1 169 ? -6.864 -4.814 15.972 1.00 90.69 169 ASN A CA 1
ATOM 1289 C C . ASN A 1 169 ? -8.247 -5.125 16.571 1.00 90.69 169 ASN A C 1
ATOM 1291 O O . ASN A 1 169 ? -8.765 -6.221 16.379 1.00 90.69 169 ASN A O 1
ATOM 1295 N N . GLU A 1 170 ? -8.890 -4.150 17.227 1.00 93.81 170 GLU A N 1
ATOM 1296 C CA . GLU A 1 170 ? -10.253 -4.313 17.770 1.00 93.81 170 GLU A CA 1
ATOM 1297 C C . GLU A 1 170 ? -11.278 -4.695 16.691 1.00 93.81 170 GLU A C 1
ATOM 1299 O O . GLU A 1 170 ? -12.250 -5.398 16.970 1.00 93.81 170 GLU A O 1
ATOM 1304 N N . HIS A 1 171 ? -11.051 -4.242 15.458 1.00 95.81 171 HIS A N 1
ATOM 1305 C CA . HIS A 1 171 ? -11.897 -4.519 14.303 1.00 95.81 171 HIS A CA 1
ATOM 1306 C C . HIS A 1 171 ? -11.383 -5.675 13.421 1.00 95.81 171 HIS A C 1
ATOM 1308 O O . HIS A 1 171 ? -11.981 -5.952 12.382 1.00 95.81 171 HIS A O 1
ATOM 1314 N N . GLY A 1 172 ? -10.304 -6.363 13.815 1.00 95.25 172 GLY A N 1
ATOM 1315 C CA . GLY A 1 172 ? -9.713 -7.465 13.047 1.00 95.25 172 GLY A CA 1
ATOM 1316 C C . GLY A 1 172 ? -9.098 -7.040 11.707 1.00 95.25 172 GLY A C 1
ATOM 1317 O O . GLY A 1 172 ? -9.067 -7.839 10.772 1.00 95.25 172 GLY A O 1
ATOM 1318 N N . LEU A 1 173 ? -8.650 -5.786 11.599 1.00 98.44 173 LEU A N 1
ATOM 1319 C CA . LEU A 1 173 ? -8.026 -5.207 10.408 1.00 98.44 173 LEU A CA 1
ATOM 1320 C C . LEU A 1 173 ? -6.495 -5.212 10.531 1.00 98.44 173 LEU A C 1
ATOM 1322 O O . LEU A 1 173 ? -5.953 -4.920 11.598 1.00 98.44 173 LEU A O 1
ATOM 1326 N N . CYS A 1 174 ? -5.790 -5.483 9.430 1.00 98.44 174 CYS A N 1
ATOM 1327 C CA . CYS A 1 174 ? -4.340 -5.287 9.351 1.00 98.44 174 CYS A CA 1
ATOM 1328 C C . CYS A 1 174 ? -3.968 -3.833 9.020 1.00 98.44 174 CYS A C 1
ATOM 1330 O O . CYS A 1 174 ? -4.792 -3.042 8.550 1.00 98.44 174 CYS A O 1
ATOM 1332 N N . LEU A 1 175 ? -2.703 -3.486 9.253 1.00 98.69 175 LEU A N 1
ATOM 1333 C CA . LEU A 1 175 ? -2.113 -2.217 8.839 1.00 98.69 175 LEU A CA 1
ATOM 1334 C C . LEU A 1 175 ? -1.094 -2.459 7.724 1.00 98.69 175 LEU A C 1
ATOM 1336 O O . LEU A 1 175 ? -0.034 -3.024 7.983 1.00 98.69 175 LEU A O 1
ATOM 1340 N N . ASP A 1 176 ? -1.378 -1.979 6.518 1.00 98.44 176 ASP A N 1
ATOM 1341 C CA . ASP A 1 176 ? -0.406 -1.951 5.423 1.00 98.44 176 ASP A CA 1
ATOM 1342 C C . ASP A 1 176 ? 0.419 -0.659 5.513 1.00 98.44 176 ASP A C 1
ATOM 1344 O O . ASP A 1 176 ? -0.122 0.452 5.594 1.00 98.44 176 ASP A O 1
ATOM 1348 N N . ILE A 1 177 ? 1.745 -0.791 5.478 1.00 97.88 177 ILE A N 1
ATOM 1349 C CA . ILE A 1 177 ? 2.694 0.318 5.557 1.00 97.88 177 ILE A CA 1
ATOM 1350 C C . ILE A 1 177 ? 3.584 0.312 4.324 1.00 97.88 177 ILE A C 1
ATOM 1352 O O . ILE A 1 177 ? 4.451 -0.545 4.155 1.00 97.88 177 ILE A O 1
ATOM 1356 N N . TRP A 1 178 ? 3.454 1.368 3.524 1.00 95.56 178 TRP A N 1
ATOM 1357 C CA . TRP A 1 178 ? 4.485 1.733 2.565 1.00 95.56 178 TRP A CA 1
ATOM 1358 C C . TRP A 1 178 ? 5.492 2.677 3.211 1.00 95.56 178 TRP A C 1
ATOM 1360 O O . TRP A 1 178 ? 5.189 3.839 3.498 1.00 95.56 178 TRP A O 1
ATOM 1370 N N . ALA A 1 179 ? 6.689 2.163 3.456 1.00 94.88 179 ALA A N 1
ATOM 1371 C CA . ALA A 1 179 ? 7.800 2.876 4.063 1.00 94.88 179 ALA A CA 1
ATOM 1372 C C . ALA A 1 179 ? 9.049 2.698 3.200 1.00 94.88 179 ALA A C 1
ATOM 1374 O O . ALA A 1 179 ? 9.198 1.698 2.501 1.00 94.88 179 ALA A O 1
ATOM 1375 N N . TYR A 1 180 ? 9.959 3.663 3.270 1.00 96.38 180 TYR A N 1
ATOM 1376 C CA . TYR A 1 180 ? 11.297 3.486 2.716 1.00 96.38 180 TYR A CA 1
ATOM 1377 C C . TYR A 1 180 ? 12.218 2.813 3.730 1.00 96.38 180 TYR A C 1
ATOM 1379 O O . TYR A 1 180 ? 11.974 2.897 4.938 1.00 96.38 180 TYR A O 1
ATOM 1387 N N . ARG A 1 181 ? 13.350 2.266 3.268 1.00 94.81 181 ARG A N 1
ATOM 1388 C CA . ARG A 1 181 ? 14.358 1.651 4.150 1.00 94.81 181 ARG A CA 1
ATOM 1389 C C . ARG A 1 181 ? 14.776 2.540 5.327 1.00 94.81 181 ARG A C 1
ATOM 1391 O O . ARG A 1 181 ? 15.070 2.044 6.406 1.00 94.81 181 ARG A O 1
ATOM 1398 N N . THR A 1 182 ? 14.769 3.861 5.145 1.00 96.75 182 THR A N 1
ATOM 1399 C CA . THR A 1 182 ? 15.120 4.855 6.173 1.00 96.75 182 THR A CA 1
ATOM 1400 C C . THR A 1 182 ? 14.075 5.004 7.279 1.00 96.75 182 THR A C 1
ATOM 1402 O O . THR A 1 182 ? 14.364 5.628 8.294 1.00 96.75 182 THR A O 1
ATOM 1405 N N . GLN A 1 183 ? 12.872 4.458 7.096 1.00 97.25 183 GLN A N 1
ATOM 1406 C CA . GLN A 1 183 ? 11.761 4.512 8.048 1.00 97.25 183 GLN A CA 1
ATOM 1407 C C . GLN A 1 183 ? 11.489 3.157 8.726 1.00 97.25 183 GLN A C 1
ATOM 1409 O O . GLN A 1 183 ? 10.655 3.096 9.625 1.00 97.25 183 GLN A O 1
ATOM 1414 N N . LEU A 1 184 ? 12.176 2.067 8.353 1.00 97.56 184 LEU A N 1
ATOM 1415 C CA . LEU A 1 184 ? 11.876 0.727 8.888 1.00 97.56 184 LEU A CA 1
ATOM 1416 C C . LEU A 1 184 ? 12.105 0.601 10.401 1.00 97.56 184 LEU A C 1
ATOM 1418 O O . LEU A 1 184 ? 11.385 -0.141 11.060 1.00 97.56 184 LEU A O 1
ATOM 1422 N N . ALA A 1 185 ? 13.016 1.386 10.983 1.00 97.88 185 ALA A N 1
ATOM 1423 C CA . ALA A 1 185 ? 13.145 1.470 12.439 1.00 97.88 185 ALA A CA 1
ATOM 1424 C C . ALA A 1 185 ? 11.857 1.989 13.112 1.00 97.88 185 ALA A C 1
ATOM 1426 O O . ALA A 1 185 ? 11.490 1.524 14.185 1.00 97.88 185 ALA A O 1
ATOM 1427 N N . GLU A 1 186 ? 11.124 2.908 12.475 1.00 97.94 186 GLU A N 1
ATOM 1428 C CA . GLU A 1 186 ? 9.839 3.394 12.994 1.00 97.94 186 GLU A CA 1
ATOM 1429 C C . GLU A 1 186 ? 8.753 2.314 12.910 1.00 97.94 186 GLU A C 1
ATOM 1431 O O . GLU A 1 186 ? 7.911 2.222 13.802 1.00 97.94 186 GLU A O 1
ATOM 1436 N N . VAL A 1 187 ? 8.804 1.467 11.875 1.00 98.25 187 VAL A N 1
ATOM 1437 C CA . VAL A 1 187 ? 7.921 0.299 11.737 1.00 98.25 187 VAL A CA 1
ATOM 1438 C C . VAL A 1 187 ? 8.194 -0.724 12.839 1.00 98.25 187 VAL A C 1
ATOM 1440 O O . VAL A 1 187 ? 7.248 -1.213 13.450 1.00 98.25 187 VAL A O 1
ATOM 1443 N N . VAL A 1 188 ? 9.467 -1.005 13.140 1.00 98.19 188 VAL A N 1
ATOM 1444 C CA . VAL A 1 188 ? 9.869 -1.893 14.246 1.00 98.19 188 VAL A CA 1
ATOM 1445 C C . VAL A 1 188 ? 9.308 -1.397 15.578 1.00 98.19 188 VAL A C 1
ATOM 1447 O O . VAL A 1 188 ? 8.701 -2.167 16.321 1.00 98.19 188 VAL A O 1
ATOM 1450 N N . GLU A 1 189 ? 9.466 -0.107 15.875 1.00 98.25 189 GLU A N 1
ATOM 1451 C CA . GLU A 1 189 ? 8.958 0.471 17.122 1.00 98.25 189 GLU A CA 1
ATOM 1452 C C . GLU A 1 189 ? 7.423 0.451 17.191 1.00 98.25 189 GLU A C 1
ATOM 1454 O O . GLU A 1 189 ? 6.862 0.177 18.251 1.00 98.25 189 GLU A O 1
ATOM 1459 N N . LEU A 1 190 ? 6.731 0.671 16.068 1.00 98.00 190 LEU A N 1
ATOM 1460 C CA . LEU A 1 190 ? 5.272 0.548 15.998 1.00 98.00 190 LEU A CA 1
ATOM 1461 C C . LEU A 1 190 ? 4.807 -0.898 16.231 1.00 98.00 190 LEU A C 1
ATOM 1463 O O . LEU A 1 190 ? 3.906 -1.129 17.035 1.00 98.00 190 LEU A O 1
ATOM 1467 N N . ALA A 1 191 ? 5.439 -1.866 15.569 1.00 97.69 191 ALA A N 1
ATOM 1468 C CA . ALA A 1 191 ? 5.120 -3.286 15.694 1.00 97.69 191 ALA A CA 1
ATOM 1469 C C . ALA A 1 191 ? 5.359 -3.811 17.118 1.00 97.69 191 ALA A C 1
ATOM 1471 O O . ALA A 1 191 ? 4.538 -4.568 17.633 1.00 97.69 191 ALA A O 1
ATOM 1472 N N . ARG A 1 192 ? 6.431 -3.361 17.785 1.00 97.88 192 ARG A N 1
ATOM 1473 C CA . ARG A 1 192 ? 6.698 -3.663 19.203 1.00 97.88 192 ARG A CA 1
ATOM 1474 C C . ARG A 1 192 ? 5.673 -3.037 20.143 1.00 97.88 192 ARG A C 1
ATOM 1476 O O . ARG A 1 192 ? 5.312 -3.656 21.140 1.00 97.88 192 ARG A O 1
ATOM 1483 N N . ALA A 1 193 ? 5.225 -1.818 19.847 1.00 97.19 193 ALA A N 1
ATOM 1484 C CA . ALA A 1 193 ? 4.220 -1.128 20.650 1.00 97.19 193 ALA A CA 1
ATOM 1485 C C . ALA A 1 193 ? 2.820 -1.750 20.514 1.00 97.19 193 ALA A C 1
ATOM 1487 O O . ALA A 1 193 ? 2.019 -1.647 21.442 1.00 97.19 193 ALA A O 1
ATOM 1488 N N . LEU A 1 194 ? 2.530 -2.395 19.380 1.00 96.94 194 LEU A N 1
ATOM 1489 C CA . LEU A 1 194 ? 1.234 -2.989 19.050 1.00 96.94 194 LEU A CA 1
ATOM 1490 C C . LEU A 1 194 ? 1.392 -4.477 18.681 1.00 96.94 194 LEU A C 1
ATOM 1492 O O . LEU A 1 194 ? 1.151 -4.843 17.530 1.00 96.94 194 LEU A O 1
ATOM 1496 N N . PRO A 1 195 ? 1.783 -5.348 19.632 1.00 96.88 195 PRO A N 1
ATOM 1497 C CA . PRO A 1 195 ? 2.147 -6.738 19.339 1.00 96.88 195 PRO A CA 1
ATOM 1498 C C . PRO A 1 195 ? 0.991 -7.584 18.784 1.00 96.88 195 PRO A C 1
ATOM 1500 O O . PRO A 1 195 ? 1.242 -8.579 18.112 1.00 96.88 195 PRO A O 1
ATOM 1503 N N . ASP A 1 196 ? -0.258 -7.185 19.033 1.00 95.88 196 ASP A N 1
ATOM 1504 C CA . ASP A 1 196 ? -1.446 -7.884 18.529 1.00 95.88 196 ASP A CA 1
ATOM 1505 C C . ASP A 1 196 ? -1.872 -7.409 17.128 1.00 95.88 196 ASP A C 1
ATOM 1507 O O . ASP A 1 196 ? -2.625 -8.094 16.437 1.00 95.88 196 ASP A O 1
ATOM 1511 N N . LEU A 1 197 ? -1.392 -6.243 16.676 1.00 97.75 197 LEU A N 1
ATOM 1512 C CA . LEU A 1 197 ? -1.716 -5.716 15.353 1.00 97.75 197 LEU A CA 1
ATOM 1513 C C . LEU A 1 197 ? -0.832 -6.378 14.297 1.00 97.75 197 LEU A C 1
ATOM 1515 O O . LEU A 1 197 ? 0.392 -6.277 14.358 1.00 97.75 197 LEU A O 1
ATOM 1519 N N . THR A 1 198 ? -1.453 -6.983 13.283 1.00 97.69 198 THR A N 1
ATOM 1520 C CA . THR A 1 198 ? -0.724 -7.441 12.094 1.00 97.69 198 THR A CA 1
ATOM 1521 C C . THR A 1 198 ? -0.314 -6.242 11.243 1.00 97.69 198 THR A C 1
ATOM 1523 O O . THR A 1 198 ? -1.173 -5.515 10.737 1.00 97.69 198 THR A O 1
ATOM 1526 N N . ILE A 1 199 ? 0.993 -6.061 11.063 1.00 97.88 199 ILE A N 1
ATOM 1527 C CA . ILE A 1 199 ? 1.581 -5.000 10.243 1.00 97.88 199 ILE A CA 1
ATOM 1528 C C . ILE A 1 199 ? 2.195 -5.613 8.987 1.00 97.88 199 ILE A C 1
ATOM 1530 O O . ILE A 1 199 ? 3.069 -6.473 9.061 1.00 97.88 199 ILE A O 1
ATOM 1534 N N . ILE A 1 200 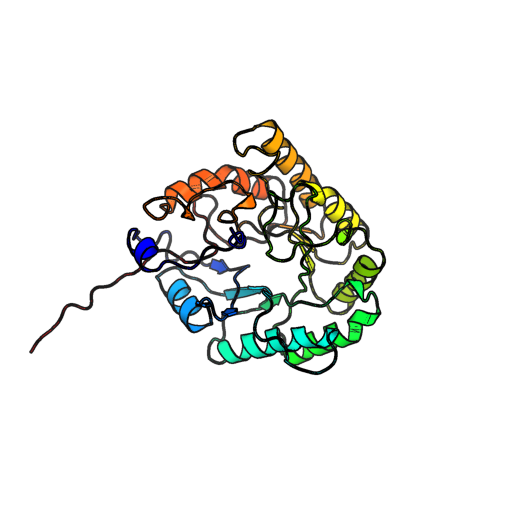? 1.755 -5.159 7.822 1.00 97.19 200 ILE A N 1
ATOM 1535 C CA . ILE A 1 200 ? 2.221 -5.631 6.522 1.00 97.19 200 ILE A CA 1
ATOM 1536 C C . ILE A 1 200 ? 3.081 -4.532 5.901 1.00 97.19 200 ILE A C 1
ATOM 1538 O O . ILE A 1 200 ? 2.603 -3.435 5.632 1.00 97.19 200 ILE A O 1
ATOM 1542 N N . VAL A 1 201 ? 4.365 -4.804 5.688 1.00 96.50 201 VAL A N 1
ATOM 1543 C CA . VAL A 1 201 ? 5.296 -3.874 5.046 1.00 96.50 201 VAL A CA 1
ATOM 1544 C C . VAL A 1 201 ? 5.281 -4.096 3.540 1.00 96.50 201 VAL A C 1
ATOM 1546 O O . VAL A 1 201 ? 5.579 -5.190 3.058 1.00 96.50 201 VAL A O 1
ATOM 1549 N N . ASP A 1 202 ? 4.950 -3.047 2.795 1.00 93.88 202 ASP A N 1
ATOM 1550 C CA . ASP A 1 202 ? 4.856 -3.096 1.341 1.00 93.88 202 ASP A CA 1
ATOM 1551 C C . ASP A 1 202 ? 6.240 -3.119 0.674 1.00 93.88 202 ASP A C 1
ATOM 1553 O O . ASP A 1 202 ? 7.204 -2.521 1.160 1.00 93.88 202 ASP A O 1
ATOM 1557 N N . HIS A 1 203 ? 6.295 -3.757 -0.496 1.00 91.50 203 HIS A N 1
ATOM 1558 C CA . HIS A 1 203 ? 7.374 -3.666 -1.488 1.00 91.50 203 HIS A CA 1
ATOM 1559 C C . HIS A 1 203 ? 8.782 -3.810 -0.884 1.00 91.50 203 HIS A C 1
ATOM 1561 O O . HIS A 1 203 ? 9.643 -2.935 -1.028 1.00 91.50 203 HIS A O 1
ATOM 1567 N N . CYS A 1 204 ? 8.983 -4.901 -0.140 1.00 90.75 204 CYS A N 1
ATOM 1568 C CA . CYS A 1 204 ? 10.241 -5.250 0.519 1.00 90.75 204 CYS A CA 1
ATOM 1569 C C . CYS A 1 204 ? 10.783 -4.154 1.455 1.00 90.75 204 CYS A C 1
ATOM 1571 O O . CYS A 1 204 ? 11.989 -4.055 1.659 1.00 90.75 204 CYS A O 1
ATOM 1573 N N . GLY A 1 205 ? 9.931 -3.290 2.011 1.00 91.38 205 GLY A N 1
ATOM 1574 C CA . GLY A 1 205 ? 10.374 -2.198 2.884 1.00 91.38 205 GLY A CA 1
ATOM 1575 C C . GLY A 1 205 ? 11.098 -1.065 2.154 1.00 91.38 205 GLY A C 1
ATOM 1576 O O . GLY A 1 205 ? 11.869 -0.329 2.772 1.00 91.38 205 GLY A O 1
ATOM 1577 N N . GLY A 1 206 ? 10.872 -0.935 0.845 1.00 92.62 206 GLY A N 1
ATOM 1578 C CA . GLY A 1 206 ? 11.293 0.210 0.045 1.00 92.62 206 GLY A CA 1
ATOM 1579 C C . GLY A 1 206 ? 12.809 0.390 -0.032 1.00 92.62 206 GLY A C 1
ATOM 1580 O O . GLY A 1 206 ? 13.317 1.402 0.472 1.00 92.62 206 GLY A O 1
ATOM 1581 N N . PRO A 1 207 ? 13.546 -0.550 -0.659 1.00 93.94 207 PRO A N 1
ATOM 1582 C CA . PRO A 1 207 ? 14.921 -0.290 -1.069 1.00 93.94 207 PRO A CA 1
ATOM 1583 C C . PRO A 1 207 ? 14.965 0.969 -1.948 1.00 93.94 207 PRO A C 1
ATOM 1585 O O . PRO A 1 207 ? 14.085 1.201 -2.775 1.00 93.94 207 PRO A O 1
ATOM 1588 N N . LEU A 1 208 ? 15.970 1.817 -1.732 1.00 95.94 208 LEU A N 1
ATOM 1589 C CA . LEU A 1 208 ? 16.089 3.103 -2.420 1.00 95.94 208 LEU A CA 1
ATOM 1590 C C . LEU A 1 208 ? 17.263 3.083 -3.394 1.00 95.94 208 LEU A C 1
ATOM 1592 O O . LEU A 1 208 ? 18.360 2.683 -3.017 1.00 95.94 208 LEU A O 1
ATOM 1596 N N . GLY A 1 209 ? 17.046 3.576 -4.610 1.00 95.56 209 GLY A N 1
ATOM 1597 C CA . GLY A 1 209 ? 18.070 3.706 -5.654 1.00 95.56 209 GLY A CA 1
ATOM 1598 C C . GLY A 1 209 ? 18.155 5.106 -6.263 1.00 95.56 209 GLY A C 1
ATOM 1599 O O . GLY A 1 209 ? 18.749 5.270 -7.324 1.00 95.56 209 GLY A O 1
ATOM 1600 N N . VAL A 1 210 ? 17.541 6.105 -5.620 1.00 94.62 210 VAL A N 1
ATOM 1601 C CA . VAL A 1 210 ? 17.504 7.503 -6.080 1.00 94.62 210 VAL A CA 1
ATOM 1602 C C . VAL A 1 210 ? 17.934 8.482 -4.986 1.00 94.62 210 VAL A C 1
ATOM 1604 O O . VAL A 1 210 ? 18.003 8.139 -3.804 1.00 94.62 210 VAL A O 1
ATOM 1607 N N . GLY A 1 211 ? 18.180 9.736 -5.372 1.00 94.75 211 GLY A N 1
ATOM 1608 C CA . GLY A 1 211 ? 18.603 10.790 -4.449 1.00 94.75 211 GLY A CA 1
ATOM 1609 C C . GLY A 1 211 ? 20.001 10.497 -3.889 1.00 94.75 211 GLY A C 1
ATOM 1610 O O . GLY A 1 211 ? 20.933 10.328 -4.678 1.00 94.75 211 GLY A O 1
ATOM 1611 N N . PRO A 1 212 ? 20.184 10.418 -2.558 1.00 96.00 212 PRO A N 1
ATOM 1612 C CA . PRO A 1 212 ? 21.486 10.123 -1.965 1.00 96.00 212 PRO A CA 1
ATOM 1613 C C . PRO A 1 212 ? 21.847 8.629 -2.023 1.00 96.00 212 PRO A C 1
ATOM 1615 O O . PRO A 1 212 ? 22.938 8.256 -1.597 1.00 96.00 212 PRO A O 1
ATOM 1618 N N . PHE A 1 213 ? 20.953 7.774 -2.528 1.00 97.06 213 PHE A N 1
ATOM 1619 C CA . PHE A 1 213 ? 21.140 6.328 -2.593 1.00 97.06 213 PHE A CA 1
ATOM 1620 C C . PHE A 1 213 ? 21.467 5.892 -4.016 1.00 97.06 213 PHE A C 1
ATOM 1622 O O . PHE A 1 213 ? 20.837 6.340 -4.972 1.00 97.06 213 PHE A O 1
ATOM 1629 N N . ARG A 1 214 ? 22.444 4.994 -4.150 1.00 94.44 214 ARG A N 1
ATOM 1630 C CA . ARG A 1 214 ? 22.782 4.343 -5.418 1.00 94.44 214 ARG A CA 1
ATOM 1631 C C . ARG A 1 214 ? 22.367 2.882 -5.342 1.00 94.44 214 ARG A C 1
ATOM 1633 O O . ARG A 1 214 ? 22.663 2.217 -4.350 1.00 94.44 214 ARG A O 1
ATOM 1640 N N . ARG A 1 215 ? 21.689 2.387 -6.377 1.00 91.31 215 ARG A N 1
ATOM 1641 C CA . ARG A 1 215 ? 21.211 0.999 -6.433 1.00 91.31 215 ARG A CA 1
ATOM 1642 C C . ARG A 1 215 ? 22.370 0.001 -6.368 1.00 91.31 215 ARG A C 1
ATOM 1644 O O . ARG A 1 215 ? 22.282 -0.984 -5.649 1.00 91.31 215 ARG A O 1
ATOM 1651 N N . GLU A 1 216 ? 23.470 0.287 -7.060 1.00 91.75 216 GLU A N 1
ATOM 1652 C CA . GLU A 1 216 ? 24.641 -0.597 -7.150 1.00 91.75 216 GLU A CA 1
ATOM 1653 C C . GLU A 1 216 ?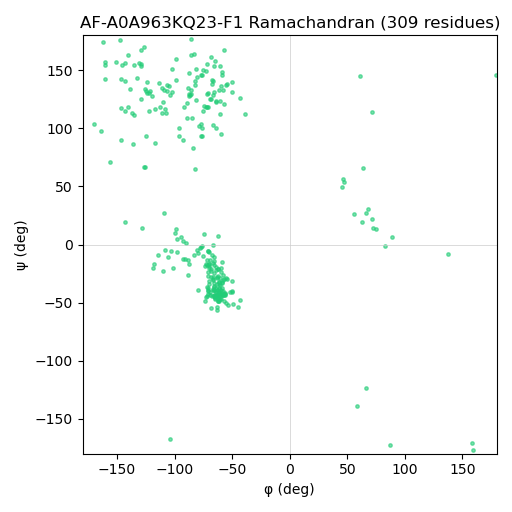 25.562 -0.514 -5.927 1.00 91.75 216 GLU A C 1
ATOM 1655 O O . GLU A 1 216 ? 26.554 -1.236 -5.865 1.00 91.75 216 GLU A O 1
ATOM 1660 N N . ASP A 1 217 ? 25.287 0.385 -4.977 1.00 95.94 217 ASP A N 1
ATOM 1661 C CA . ASP A 1 217 ? 26.114 0.549 -3.787 1.00 95.94 217 ASP A CA 1
ATOM 1662 C C . ASP A 1 217 ? 25.875 -0.604 -2.791 1.00 95.94 217 ASP A C 1
ATOM 1664 O O . ASP A 1 217 ? 24.786 -0.704 -2.207 1.00 95.94 217 ASP A O 1
ATOM 1668 N N . PRO A 1 218 ? 26.889 -1.453 -2.524 1.00 95.50 218 PRO A N 1
ATOM 1669 C CA . PRO A 1 218 ? 26.748 -2.562 -1.589 1.00 95.50 218 PRO A CA 1
ATOM 1670 C C . PRO A 1 218 ? 26.436 -2.118 -0.155 1.00 95.50 218 PRO A C 1
ATOM 1672 O O . PRO A 1 218 ? 25.851 -2.891 0.603 1.00 95.50 218 PRO A O 1
ATOM 1675 N N . GLU A 1 219 ? 26.835 -0.910 0.257 1.00 96.69 219 GLU A N 1
ATOM 1676 C CA . GLU A 1 219 ? 26.496 -0.376 1.583 1.00 96.69 219 GLU A CA 1
ATOM 1677 C C . GLU A 1 219 ? 25.016 -0.028 1.685 1.00 96.69 219 GLU A C 1
ATOM 1679 O O . GLU A 1 219 ? 24.374 -0.388 2.672 1.00 96.69 219 GLU A O 1
ATOM 1684 N N . ASN A 1 220 ? 24.456 0.597 0.649 1.00 96.00 220 ASN A N 1
ATOM 1685 C CA . ASN A 1 220 ? 23.030 0.891 0.578 1.00 96.00 220 ASN A CA 1
ATOM 1686 C C . ASN A 1 220 ? 22.186 -0.394 0.608 1.00 96.00 220 ASN A C 1
ATOM 1688 O O . ASN A 1 220 ? 21.222 -0.479 1.374 1.00 96.00 220 ASN A O 1
ATOM 1692 N N . PHE A 1 221 ? 22.594 -1.416 -0.148 1.00 94.94 221 PHE A N 1
ATOM 1693 C CA . PHE A 1 221 ? 21.935 -2.722 -0.140 1.00 94.94 221 PHE A CA 1
ATOM 1694 C C . PHE A 1 221 ? 22.006 -3.406 1.234 1.00 94.94 221 PHE A C 1
ATOM 1696 O O . PHE A 1 221 ? 20.979 -3.828 1.765 1.00 94.94 221 PHE A O 1
ATOM 1703 N N . ARG A 1 222 ? 23.192 -3.459 1.863 1.00 94.94 222 ARG A N 1
ATOM 1704 C CA . ARG A 1 222 ? 23.341 -4.005 3.227 1.00 94.94 222 ARG A CA 1
ATOM 1705 C C . ARG A 1 222 ? 22.474 -3.258 4.237 1.00 94.94 222 ARG A C 1
ATOM 1707 O O . ARG A 1 222 ? 21.808 -3.892 5.045 1.00 94.94 222 ARG A O 1
ATOM 1714 N N . ALA A 1 223 ? 22.435 -1.929 4.165 1.00 95.75 223 ALA A N 1
ATOM 1715 C CA . ALA A 1 223 ? 21.639 -1.120 5.081 1.00 95.75 223 ALA A CA 1
ATOM 1716 C C . ALA A 1 223 ? 20.127 -1.352 4.921 1.00 95.75 223 ALA A C 1
ATOM 1718 O O . ALA A 1 223 ? 19.398 -1.308 5.913 1.00 95.75 223 ALA A O 1
ATOM 1719 N N . TRP A 1 224 ? 19.642 -1.586 3.696 1.00 95.81 224 TRP A N 1
ATOM 1720 C CA . TRP A 1 224 ? 18.268 -2.038 3.459 1.00 95.81 224 TRP A CA 1
ATOM 1721 C C . TRP A 1 224 ? 18.023 -3.413 4.092 1.00 95.81 224 TRP A C 1
ATOM 1723 O O . TRP A 1 224 ? 17.116 -3.531 4.915 1.00 95.81 224 TRP A O 1
ATOM 1733 N N . ARG A 1 225 ? 18.862 -4.409 3.776 1.00 94.50 225 ARG A N 1
ATOM 1734 C CA . ARG A 1 225 ? 18.744 -5.780 4.296 1.00 94.50 225 ARG A CA 1
ATOM 1735 C C . ARG A 1 225 ? 18.681 -5.802 5.820 1.00 94.50 225 ARG A C 1
ATOM 1737 O O . ARG A 1 225 ? 17.752 -6.364 6.381 1.00 94.50 225 ARG A O 1
ATOM 1744 N N . ASP A 1 226 ? 19.634 -5.158 6.490 1.00 92.94 226 ASP A N 1
ATOM 1745 C CA . ASP A 1 226 ? 19.725 -5.182 7.955 1.00 92.94 226 ASP A CA 1
ATOM 1746 C C . ASP A 1 226 ? 18.486 -4.530 8.608 1.00 92.94 226 ASP A C 1
ATOM 1748 O O . ASP A 1 226 ? 17.996 -4.974 9.651 1.00 92.94 226 ASP A O 1
ATOM 1752 N N . SER A 1 227 ? 17.932 -3.500 7.958 1.00 94.31 227 SER A N 1
ATOM 1753 C CA . SER A 1 227 ? 16.694 -2.850 8.399 1.00 94.31 227 SER A CA 1
ATOM 1754 C C . SER A 1 227 ? 15.467 -3.743 8.183 1.00 94.31 227 SER A C 1
ATOM 1756 O O . SER A 1 227 ? 14.585 -3.782 9.040 1.00 94.31 227 SER A O 1
ATOM 1758 N N . LEU A 1 228 ? 15.407 -4.471 7.063 1.00 93.31 228 LEU A N 1
ATOM 1759 C CA . LEU A 1 228 ? 14.320 -5.401 6.760 1.00 93.31 228 LEU A CA 1
ATOM 1760 C C . LEU A 1 228 ? 14.344 -6.624 7.685 1.00 93.31 228 LEU A C 1
ATOM 1762 O O . LEU A 1 228 ? 13.295 -7.009 8.196 1.00 93.31 228 LEU A O 1
ATOM 1766 N N . ALA A 1 229 ? 15.525 -7.173 7.974 1.00 90.81 229 ALA A N 1
ATOM 1767 C CA . ALA A 1 229 ? 15.701 -8.275 8.918 1.00 90.81 229 ALA A CA 1
ATOM 1768 C C . ALA A 1 229 ? 15.140 -7.923 10.307 1.00 90.81 229 ALA A C 1
ATOM 1770 O O . ALA A 1 229 ? 14.391 -8.698 10.893 1.00 90.81 229 ALA A O 1
ATOM 1771 N N . SER A 1 230 ? 15.387 -6.698 10.785 1.00 92.94 230 SER A N 1
ATOM 1772 C CA . SER A 1 230 ? 14.840 -6.219 12.066 1.00 92.94 230 SER A CA 1
ATOM 1773 C C . SER A 1 230 ? 13.305 -6.183 12.097 1.00 92.94 230 SER A C 1
ATOM 1775 O O . SER A 1 230 ? 12.700 -6.366 13.152 1.00 92.94 230 SER A O 1
ATOM 1777 N N . VAL A 1 231 ? 12.659 -5.929 10.953 1.00 94.38 231 VAL A N 1
ATOM 1778 C CA . VAL A 1 231 ? 11.197 -6.015 10.820 1.00 94.38 231 VAL A CA 1
ATOM 1779 C C . VAL A 1 231 ? 10.757 -7.476 10.817 1.00 94.38 231 VAL A C 1
ATOM 1781 O O . VAL A 1 231 ? 9.793 -7.813 11.500 1.00 94.38 231 VAL A O 1
ATOM 1784 N N . ALA A 1 232 ? 11.452 -8.328 10.064 1.00 89.56 232 ALA A N 1
ATOM 1785 C CA . ALA A 1 232 ? 11.122 -9.737 9.871 1.00 89.56 232 ALA A CA 1
ATOM 1786 C C . ALA A 1 232 ? 11.245 -10.593 11.147 1.00 89.56 232 ALA A C 1
ATOM 1788 O O . ALA A 1 232 ? 10.563 -11.609 11.270 1.00 89.56 232 ALA A O 1
ATOM 1789 N N . GLU A 1 233 ? 12.063 -10.168 12.114 1.00 91.38 233 GLU A N 1
ATOM 1790 C CA . GLU A 1 233 ? 12.180 -10.802 13.436 1.00 91.38 233 GLU A CA 1
ATOM 1791 C C . GLU A 1 233 ? 10.903 -10.688 14.293 1.00 91.38 233 GLU A C 1
ATOM 1793 O O . GLU A 1 233 ? 10.744 -11.418 15.275 1.00 91.38 233 GLU A O 1
ATOM 1798 N N . LEU A 1 234 ? 9.991 -9.768 13.962 1.00 92.50 234 LEU A N 1
ATOM 1799 C CA . LEU A 1 234 ? 8.793 -9.509 14.756 1.00 92.50 234 LEU A CA 1
ATOM 1800 C C . LEU A 1 234 ? 7.637 -10.442 14.340 1.00 92.50 234 LEU A C 1
ATOM 1802 O O . LEU A 1 234 ? 7.282 -10.511 13.168 1.00 92.50 234 LEU A O 1
ATOM 1806 N N . PRO A 1 235 ? 6.974 -11.138 15.282 1.00 92.88 235 PRO A N 1
ATOM 1807 C CA . PRO A 1 235 ? 5.984 -12.170 14.944 1.00 92.88 235 PRO A CA 1
ATOM 1808 C C . PRO A 1 235 ? 4.700 -11.617 14.301 1.00 92.88 235 PRO A C 1
ATOM 1810 O O . PRO A 1 235 ? 3.985 -12.341 13.596 1.00 92.88 235 PRO A O 1
ATOM 1813 N N . ASN A 1 236 ? 4.400 -10.340 14.538 1.00 95.25 236 ASN A N 1
ATOM 1814 C CA . ASN A 1 236 ? 3.225 -9.639 14.030 1.00 95.25 236 ASN A CA 1
ATOM 1815 C C . ASN A 1 236 ? 3.482 -8.875 12.723 1.00 95.25 236 ASN A C 1
ATOM 1817 O O . ASN A 1 236 ? 2.589 -8.167 12.256 1.00 95.25 236 ASN A O 1
ATOM 1821 N N . THR A 1 237 ? 4.661 -9.014 12.111 1.00 95.19 237 THR A N 1
ATOM 1822 C CA . THR A 1 237 ? 4.963 -8.378 10.825 1.00 95.19 237 THR A CA 1
ATOM 1823 C C . THR A 1 237 ? 4.879 -9.367 9.670 1.00 95.19 237 THR A C 1
ATOM 1825 O O . THR A 1 237 ? 5.078 -10.575 9.819 1.00 95.19 237 THR A O 1
ATOM 1828 N N . ARG A 1 238 ? 4.544 -8.855 8.490 1.00 94.12 238 ARG A N 1
ATOM 1829 C CA . ARG A 1 238 ? 4.607 -9.557 7.205 1.00 94.12 238 ARG A CA 1
ATOM 1830 C C . ARG A 1 238 ? 5.227 -8.621 6.180 1.00 94.12 238 ARG A C 1
ATOM 1832 O O . ARG A 1 238 ? 5.125 -7.407 6.323 1.00 94.12 238 ARG A O 1
ATOM 1839 N N . ILE A 1 239 ? 5.838 -9.168 5.138 1.00 90.44 239 ILE A N 1
ATOM 1840 C CA . ILE A 1 239 ? 6.444 -8.375 4.063 1.00 90.44 239 ILE A CA 1
ATOM 1841 C C . ILE A 1 239 ? 5.806 -8.785 2.739 1.00 90.44 239 ILE A C 1
ATOM 1843 O O . ILE A 1 239 ? 5.734 -9.982 2.455 1.00 90.44 239 ILE A O 1
ATOM 1847 N N . LYS A 1 240 ? 5.366 -7.801 1.944 1.00 89.44 240 LYS A N 1
ATOM 1848 C CA . LYS A 1 240 ? 4.991 -8.002 0.541 1.00 89.44 240 LYS A CA 1
ATOM 1849 C C . LYS A 1 240 ? 6.222 -7.889 -0.341 1.00 89.44 240 LYS A C 1
ATOM 1851 O O . LYS A 1 240 ? 6.940 -6.889 -0.291 1.00 89.44 240 LYS A O 1
ATOM 1856 N N . ILE A 1 241 ? 6.405 -8.878 -1.200 1.00 87.44 241 ILE A N 1
ATOM 1857 C CA . ILE A 1 241 ? 7.407 -8.863 -2.262 1.00 87.44 241 ILE A CA 1
ATOM 1858 C C . ILE A 1 241 ? 6.737 -8.301 -3.517 1.00 87.44 241 ILE A C 1
ATOM 1860 O O . ILE A 1 241 ? 5.740 -8.847 -3.978 1.00 87.44 241 ILE A O 1
ATOM 1864 N N . GLY A 1 242 ? 7.227 -7.175 -4.033 1.00 84.25 242 GLY A N 1
ATOM 1865 C CA . GLY A 1 242 ? 6.644 -6.517 -5.203 1.00 84.25 242 GLY A CA 1
ATOM 1866 C C . GLY A 1 242 ? 7.001 -5.036 -5.282 1.00 84.25 242 GLY A C 1
ATOM 1867 O O . GLY A 1 242 ? 7.810 -4.546 -4.503 1.00 84.25 242 GLY A O 1
ATOM 1868 N N . GLY A 1 243 ? 6.375 -4.303 -6.206 1.00 82.00 243 GLY A N 1
ATOM 1869 C CA . GLY A 1 243 ? 6.582 -2.854 -6.357 1.00 82.00 243 GLY A CA 1
ATOM 1870 C C . GLY A 1 243 ? 7.931 -2.454 -6.963 1.00 82.00 243 GLY A C 1
ATOM 1871 O O . GLY A 1 243 ? 8.301 -1.287 -6.914 1.00 82.00 243 GLY A O 1
ATOM 1872 N N . PHE A 1 244 ? 8.665 -3.387 -7.560 1.00 80.50 244 PHE A N 1
ATOM 1873 C CA . PHE A 1 244 ? 10.011 -3.134 -8.073 1.00 80.50 244 PHE A CA 1
ATOM 1874 C C . PHE A 1 244 ? 10.079 -2.215 -9.307 1.00 80.50 244 PHE A C 1
ATOM 1876 O O . PHE A 1 244 ? 11.127 -1.653 -9.607 1.00 80.50 244 PHE A O 1
ATOM 1883 N N . GLY A 1 245 ? 8.942 -1.961 -9.964 1.00 77.50 245 GLY A N 1
ATOM 1884 C CA . GLY A 1 245 ? 8.807 -0.907 -10.977 1.00 77.50 245 GLY A CA 1
ATOM 1885 C C . GLY A 1 245 ? 8.704 0.518 -10.407 1.00 77.50 245 GLY A C 1
ATOM 1886 O O . GLY A 1 245 ? 8.586 1.478 -11.167 1.00 77.50 245 GLY A O 1
ATOM 1887 N N . LEU A 1 246 ? 8.712 0.695 -9.080 1.00 83.25 246 LEU A N 1
ATOM 1888 C CA . LEU A 1 246 ? 8.673 2.019 -8.461 1.00 83.25 246 LEU A CA 1
ATOM 1889 C C . LEU A 1 246 ? 9.980 2.776 -8.731 1.00 83.25 246 LEU A C 1
ATOM 1891 O O . LEU A 1 246 ? 11.059 2.337 -8.341 1.00 83.25 246 LEU A O 1
ATOM 1895 N N . SER A 1 247 ? 9.870 3.982 -9.290 1.00 83.94 247 SER A N 1
ATOM 189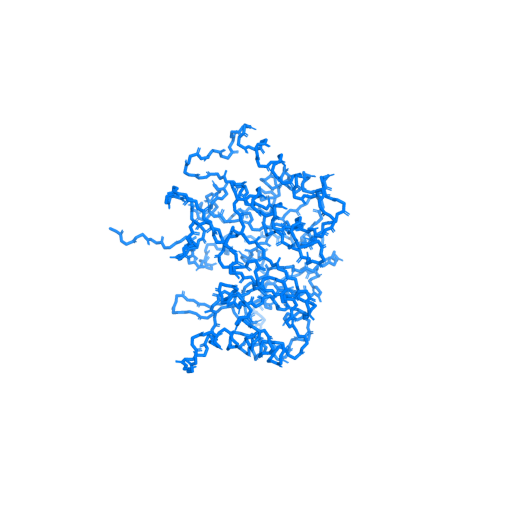6 C CA . SER A 1 247 ? 11.018 4.833 -9.643 1.00 83.94 247 SER A CA 1
ATOM 1897 C C . SER A 1 247 ? 11.972 5.118 -8.478 1.00 83.94 247 SER A C 1
ATOM 1899 O O . SER A 1 247 ? 13.172 5.269 -8.685 1.00 83.94 247 SER A O 1
ATOM 1901 N N . VAL A 1 248 ? 11.478 5.127 -7.234 1.00 89.19 248 VAL A N 1
ATOM 1902 C CA . VAL A 1 248 ? 12.317 5.297 -6.034 1.00 89.19 248 VAL A CA 1
ATOM 1903 C C . VAL A 1 248 ? 13.324 4.161 -5.816 1.00 89.19 248 VAL A C 1
ATOM 1905 O O . VAL A 1 248 ? 14.318 4.372 -5.120 1.00 89.19 248 VAL A O 1
ATOM 1908 N N . MET A 1 249 ? 13.116 2.993 -6.432 1.00 89.62 249 MET A N 1
ATOM 1909 C CA . MET A 1 249 ? 14.072 1.880 -6.424 1.00 89.62 249 MET A CA 1
ATOM 1910 C C . MET A 1 249 ? 15.221 2.075 -7.430 1.00 89.62 249 MET A C 1
ATOM 1912 O O . MET A 1 249 ? 16.200 1.336 -7.398 1.00 89.62 249 MET A O 1
ATOM 1916 N N . GLY A 1 250 ? 15.157 3.111 -8.276 1.00 89.12 250 GLY A N 1
ATOM 1917 C CA . GLY A 1 250 ? 16.245 3.521 -9.170 1.00 89.12 250 GLY A CA 1
ATOM 1918 C C . GLY A 1 250 ? 16.255 2.846 -10.541 1.00 89.12 250 GLY A C 1
ATOM 1919 O O . GLY A 1 250 ? 17.199 3.050 -11.302 1.00 89.12 250 GLY A O 1
ATOM 1920 N N . TYR A 1 251 ? 15.235 2.055 -10.879 1.00 86.44 251 TYR A N 1
ATOM 1921 C CA . TYR A 1 251 ? 15.078 1.490 -12.221 1.00 86.44 251 TYR A CA 1
ATOM 1922 C C . TYR A 1 251 ? 14.437 2.492 -13.184 1.00 86.44 251 TYR A C 1
ATOM 1924 O O . TYR A 1 251 ? 13.510 3.217 -12.822 1.00 86.44 251 TYR A O 1
ATOM 1932 N N . SER A 1 252 ? 14.931 2.507 -14.421 1.00 86.25 252 SER A N 1
ATOM 1933 C CA . SER A 1 252 ? 14.499 3.401 -15.500 1.00 86.25 252 SER A CA 1
ATOM 1934 C C . SER A 1 252 ? 13.724 2.664 -16.592 1.00 86.25 252 SER A C 1
ATOM 1936 O O . SER A 1 252 ? 13.717 3.107 -17.733 1.00 86.25 252 SER A O 1
ATOM 1938 N N . TYR A 1 253 ? 13.059 1.547 -16.268 1.00 86.81 253 TYR A N 1
ATOM 1939 C CA . TYR A 1 253 ? 12.365 0.707 -17.257 1.00 86.81 253 TYR A CA 1
ATOM 1940 C C . TYR A 1 253 ? 11.431 1.504 -18.176 1.00 86.81 253 TYR A C 1
ATOM 1942 O O . TYR A 1 253 ? 11.384 1.269 -19.376 1.00 86.81 253 TYR A O 1
ATOM 1950 N N . ALA A 1 254 ? 10.707 2.479 -17.621 1.00 83.62 254 ALA A N 1
ATOM 1951 C CA . ALA A 1 254 ? 9.777 3.312 -18.377 1.00 83.62 254 ALA A CA 1
ATOM 1952 C C . ALA A 1 254 ? 10.464 4.290 -19.352 1.00 83.62 254 ALA A C 1
ATOM 1954 O O . ALA A 1 254 ? 9.806 4.812 -20.254 1.00 83.62 254 ALA A O 1
ATOM 1955 N N . ASP A 1 255 ? 11.762 4.542 -19.203 1.00 86.00 255 ASP A N 1
ATOM 1956 C CA . ASP A 1 255 ? 12.530 5.424 -20.086 1.00 86.00 255 ASP A CA 1
ATOM 1957 C C . ASP A 1 255 ? 13.174 4.660 -21.257 1.00 86.00 255 ASP A C 1
ATOM 1959 O O . ASP A 1 255 ? 13.609 5.278 -22.230 1.00 86.00 255 ASP A O 1
ATOM 1963 N N . GLU A 1 256 ? 13.194 3.325 -21.195 1.00 89.00 256 GLU A N 1
ATOM 1964 C CA . GLU A 1 256 ? 13.765 2.470 -22.234 1.00 89.00 256 GLU A CA 1
ATOM 1965 C C . GLU A 1 256 ? 12.910 2.441 -23.510 1.00 89.00 256 GLU A C 1
ATOM 1967 O O . GLU A 1 256 ? 11.697 2.682 -23.510 1.00 89.00 256 GLU A O 1
ATOM 1972 N N . ALA A 1 257 ? 13.553 2.132 -24.640 1.00 92.12 257 ALA A N 1
ATOM 1973 C CA . ALA A 1 257 ? 12.898 2.102 -25.951 1.00 92.12 257 ALA A CA 1
ATOM 1974 C C . ALA A 1 257 ? 11.852 0.983 -26.078 1.00 92.12 257 ALA A C 1
ATOM 1976 O O . ALA A 1 257 ? 10.888 1.130 -26.829 1.00 92.12 257 ALA A O 1
ATOM 1977 N N . THR A 1 258 ? 12.037 -0.108 -25.338 1.00 90.38 258 THR A N 1
ATOM 1978 C CA . THR A 1 258 ? 11.128 -1.254 -25.272 1.00 90.38 258 THR A CA 1
ATOM 1979 C C . THR A 1 258 ? 10.850 -1.610 -23.817 1.00 90.38 258 THR A C 1
ATOM 1981 O O . THR A 1 258 ? 11.681 -1.313 -22.954 1.00 90.38 258 THR A O 1
ATOM 1984 N N . PRO A 1 259 ? 9.720 -2.270 -23.535 1.00 89.06 259 PRO A N 1
ATOM 1985 C CA . PRO A 1 259 ? 9.474 -2.813 -22.215 1.00 89.06 259 PRO A CA 1
ATOM 1986 C C . PRO A 1 259 ? 10.532 -3.819 -21.774 1.00 89.06 259 PRO A C 1
ATOM 1988 O O . PRO A 1 259 ? 11.101 -4.507 -22.627 1.00 89.06 259 PRO A O 1
ATOM 1991 N N . PRO A 1 260 ? 10.806 -3.902 -20.460 1.00 86.81 260 PRO A N 1
ATOM 1992 C CA . PRO A 1 260 ? 11.709 -4.909 -19.931 1.00 86.81 260 PRO A CA 1
ATOM 1993 C C . PRO A 1 260 ? 11.095 -6.300 -20.116 1.00 86.81 260 PRO A C 1
ATOM 1995 O O . PRO A 1 260 ? 9.894 -6.489 -19.919 1.00 86.81 260 PRO A O 1
ATOM 1998 N N . HIS A 1 261 ? 11.932 -7.268 -20.474 1.00 87.69 261 HIS A N 1
ATOM 1999 C CA . HIS A 1 261 ? 11.544 -8.673 -20.487 1.00 87.69 261 HIS A CA 1
ATOM 2000 C C . HIS A 1 261 ? 11.430 -9.196 -19.054 1.00 87.69 261 HIS A C 1
ATOM 2002 O O . HIS A 1 261 ? 12.179 -8.762 -18.173 1.00 87.69 261 HIS A O 1
ATOM 2008 N N . SER A 1 262 ? 10.539 -10.163 -18.832 1.00 86.56 262 SER A N 1
ATOM 2009 C CA . SER A 1 262 ? 10.367 -10.865 -17.552 1.00 86.56 262 SER A CA 1
ATOM 2010 C C . SER A 1 262 ? 11.714 -11.267 -16.944 1.00 86.56 262 SER A C 1
ATOM 2012 O O . SER A 1 262 ? 12.076 -10.793 -15.874 1.00 86.56 262 SER A O 1
ATOM 2014 N N . ARG A 1 263 ? 12.558 -11.975 -17.702 1.00 87.50 263 ARG A N 1
ATOM 2015 C CA . ARG A 1 263 ? 13.905 -12.382 -17.260 1.00 87.50 263 ARG A CA 1
ATOM 2016 C C . ARG A 1 263 ? 14.762 -11.243 -16.689 1.00 87.50 263 ARG A C 1
ATOM 2018 O O . ARG A 1 263 ? 15.487 -11.473 -15.722 1.00 87.50 263 ARG A O 1
ATOM 2025 N N . ASP A 1 264 ? 14.731 -10.059 -17.297 1.00 86.56 264 ASP A N 1
ATOM 2026 C CA . ASP A 1 264 ? 15.533 -8.920 -16.833 1.00 86.56 264 ASP A CA 1
ATOM 2027 C C . ASP A 1 264 ? 14.974 -8.385 -15.508 1.00 86.56 264 ASP A C 1
ATOM 2029 O O . ASP A 1 264 ? 15.727 -8.128 -14.568 1.00 86.56 264 ASP A O 1
ATOM 2033 N N . LEU A 1 265 ? 13.643 -8.327 -15.394 1.00 87.44 265 LEU A N 1
ATOM 2034 C CA . LEU A 1 265 ? 12.944 -8.020 -14.149 1.00 87.44 265 LEU A CA 1
ATOM 2035 C C . LEU A 1 265 ? 13.267 -9.050 -13.048 1.00 87.44 265 LEU A C 1
ATOM 2037 O O . LEU A 1 265 ? 13.611 -8.661 -11.931 1.00 87.44 265 LEU A O 1
ATOM 2041 N N . ALA A 1 266 ? 13.219 -10.355 -13.335 1.00 85.81 266 ALA A N 1
ATOM 2042 C CA . ALA A 1 266 ? 13.636 -11.389 -12.383 1.00 85.81 266 ALA A CA 1
ATOM 2043 C C . ALA A 1 266 ? 15.063 -11.165 -11.886 1.00 85.81 266 ALA A C 1
ATOM 2045 O O . ALA A 1 266 ? 15.284 -11.153 -10.678 1.00 85.81 266 ALA A O 1
ATOM 2046 N N . ALA A 1 267 ? 16.018 -10.967 -12.798 1.00 87.75 267 ALA A N 1
ATOM 2047 C CA . ALA A 1 267 ? 17.424 -10.789 -12.446 1.00 87.75 267 ALA A CA 1
ATOM 2048 C C . ALA A 1 267 ? 17.643 -9.549 -11.566 1.00 87.75 267 ALA A C 1
ATOM 2050 O O . ALA A 1 267 ? 18.403 -9.590 -10.598 1.00 87.75 267 ALA A O 1
ATOM 2051 N N . ASP A 1 268 ? 16.939 -8.458 -11.865 1.00 88.69 268 ASP A N 1
ATOM 2052 C CA . ASP A 1 268 ? 17.000 -7.235 -11.073 1.00 88.69 268 ASP A CA 1
ATOM 2053 C C . ASP A 1 268 ? 16.417 -7.419 -9.663 1.00 88.69 268 ASP A C 1
ATOM 2055 O O . ASP A 1 268 ? 16.875 -6.770 -8.718 1.00 88.69 268 ASP A O 1
ATOM 2059 N N . CYS A 1 269 ? 15.433 -8.309 -9.499 1.00 86.62 269 CYS A N 1
ATOM 2060 C CA . CYS A 1 269 ? 14.716 -8.481 -8.234 1.00 86.62 269 CYS A CA 1
ATOM 2061 C C . CYS A 1 269 ? 15.121 -9.662 -7.381 1.00 86.62 269 CYS A C 1
ATOM 2063 O O . CYS A 1 269 ? 14.904 -9.616 -6.167 1.00 86.62 269 CYS A O 1
ATOM 2065 N N . GLU A 1 270 ? 15.760 -10.662 -7.973 1.00 87.88 270 GLU A N 1
ATOM 2066 C CA . GLU A 1 270 ? 16.276 -11.846 -7.295 1.00 87.88 270 GLU A CA 1
ATOM 2067 C C . GLU A 1 270 ? 16.990 -11.502 -5.972 1.00 87.88 270 GLU A C 1
ATOM 2069 O O . GLU A 1 270 ? 16.621 -12.086 -4.948 1.00 87.88 270 GLU A O 1
ATOM 2074 N N . PRO A 1 271 ? 17.903 -10.505 -5.893 1.00 87.19 271 PRO A N 1
ATOM 2075 C CA . PRO A 1 271 ? 18.584 -10.196 -4.636 1.00 87.19 271 PRO A CA 1
ATOM 2076 C C . PRO A 1 271 ? 17.633 -9.769 -3.511 1.00 87.19 271 PRO A C 1
ATOM 2078 O O . PRO A 1 271 ? 17.881 -10.072 -2.343 1.00 87.19 271 PRO A O 1
ATOM 2081 N N . PHE A 1 272 ? 16.549 -9.066 -3.843 1.00 86.56 272 PHE A N 1
ATOM 2082 C CA . PHE A 1 272 ? 15.572 -8.595 -2.864 1.00 86.56 272 PHE A CA 1
ATOM 2083 C C . PHE A 1 272 ? 14.607 -9.707 -2.448 1.00 86.56 272 PHE A C 1
ATOM 2085 O O . PHE A 1 272 ? 14.273 -9.814 -1.264 1.00 86.56 272 PHE A O 1
ATOM 2092 N N . VAL A 1 273 ? 14.185 -10.543 -3.402 1.00 82.75 273 VAL A N 1
ATOM 2093 C CA . VAL A 1 273 ? 13.300 -11.693 -3.166 1.00 82.75 273 VAL A CA 1
ATOM 2094 C C . VAL A 1 273 ? 13.989 -12.697 -2.247 1.00 82.75 273 VAL A C 1
ATOM 2096 O O . VAL A 1 273 ? 13.479 -12.962 -1.162 1.00 82.75 273 VAL A O 1
ATOM 2099 N N . VAL A 1 274 ? 15.183 -13.171 -2.621 1.00 79.88 274 VAL A N 1
ATOM 2100 C CA . VAL A 1 274 ? 15.927 -14.207 -1.882 1.00 79.88 274 VAL A CA 1
ATOM 2101 C C . VAL A 1 274 ? 16.158 -13.805 -0.426 1.00 79.88 274 VAL A C 1
ATOM 2103 O O . VAL A 1 274 ? 15.951 -14.608 0.479 1.00 79.88 274 VAL A O 1
ATOM 2106 N N . ILE A 1 275 ? 16.542 -12.550 -0.185 1.00 76.81 275 ILE A N 1
ATOM 2107 C CA . ILE A 1 275 ? 16.764 -12.029 1.171 1.00 76.81 275 ILE A CA 1
ATOM 2108 C C . ILE A 1 275 ? 15.463 -11.930 1.960 1.00 76.81 275 ILE A C 1
ATOM 2110 O O . ILE A 1 275 ? 15.410 -12.300 3.131 1.00 76.81 275 ILE A O 1
ATOM 2114 N N . THR A 1 276 ? 14.399 -11.429 1.330 1.00 70.75 276 THR A N 1
ATOM 2115 C CA . THR A 1 276 ? 13.102 -11.331 2.003 1.00 70.75 276 THR A CA 1
ATOM 2116 C C . THR A 1 276 ? 12.614 -12.722 2.409 1.00 70.75 276 THR A C 1
ATOM 2118 O O . THR A 1 276 ? 12.076 -12.887 3.502 1.00 70.75 276 THR A O 1
ATOM 2121 N N . GLU A 1 277 ? 12.846 -13.735 1.570 1.00 69.69 277 GLU A N 1
ATOM 2122 C CA . GLU A 1 277 ? 12.492 -15.118 1.876 1.00 69.69 277 GLU A CA 1
ATOM 2123 C C . GLU A 1 277 ? 13.376 -15.758 2.954 1.00 69.69 277 GLU A C 1
ATOM 2125 O O . GLU A 1 277 ? 12.862 -16.512 3.781 1.00 69.69 277 GLU A O 1
ATOM 2130 N N . SER A 1 278 ? 14.682 -15.467 2.978 1.00 66.69 278 SER A N 1
ATOM 2131 C CA . SER A 1 278 ? 15.600 -16.039 3.973 1.00 66.69 278 SER A CA 1
ATOM 2132 C C . SER A 1 278 ? 15.392 -15.474 5.372 1.00 66.69 278 SER A C 1
ATOM 2134 O O . SER A 1 278 ? 15.520 -16.205 6.355 1.00 66.69 278 SER A O 1
ATOM 2136 N N . ASP A 1 279 ? 15.081 -14.181 5.461 1.00 59.84 279 ASP A N 1
ATOM 2137 C CA . ASP A 1 279 ? 15.079 -13.453 6.729 1.00 59.84 279 ASP A CA 1
ATOM 2138 C C . ASP A 1 279 ? 13.697 -13.442 7.396 1.00 59.84 279 ASP A C 1
ATOM 2140 O O . ASP A 1 279 ? 13.593 -13.112 8.577 1.00 59.84 279 ASP A O 1
ATOM 2144 N N . SER A 1 280 ? 12.629 -13.831 6.686 1.00 55.06 280 SER A N 1
ATOM 2145 C CA . SER A 1 280 ? 11.272 -13.833 7.237 1.00 55.06 280 SER A CA 1
ATOM 2146 C C . SER A 1 280 ? 10.645 -15.229 7.304 1.00 55.06 280 SER A C 1
ATOM 2148 O O . SER A 1 280 ? 10.330 -15.870 6.308 1.00 55.06 280 SER A O 1
ATOM 2150 N N . GLY A 1 281 ? 10.360 -15.692 8.527 1.00 49.09 281 GLY A N 1
ATOM 2151 C CA . GLY A 1 281 ? 9.582 -16.917 8.772 1.00 49.09 281 GLY A CA 1
ATOM 2152 C C . GLY A 1 281 ? 8.073 -16.758 8.522 1.00 49.09 281 GLY A C 1
ATOM 2153 O O . GLY A 1 281 ? 7.282 -17.605 8.933 1.00 49.09 281 GLY A O 1
ATOM 2154 N N . SER A 1 282 ? 7.638 -15.636 7.943 1.00 50.44 282 SER A N 1
ATOM 2155 C CA . SER A 1 282 ? 6.234 -15.245 7.784 1.00 50.44 282 SER A CA 1
ATOM 2156 C C . SER A 1 282 ? 6.083 -14.260 6.617 1.00 50.44 282 SER A C 1
ATOM 2158 O O . SER A 1 282 ? 5.855 -13.066 6.801 1.00 50.44 282 SER A O 1
ATOM 2160 N N . ILE A 1 283 ? 6.240 -14.763 5.395 1.00 51.72 283 ILE A N 1
ATOM 2161 C CA . ILE A 1 283 ? 6.131 -13.974 4.160 1.00 51.72 283 ILE A CA 1
ATOM 2162 C C . ILE A 1 283 ? 4.659 -13.915 3.736 1.00 51.72 283 ILE A C 1
ATOM 2164 O O . ILE A 1 283 ? 3.995 -14.951 3.676 1.00 51.72 283 ILE A O 1
ATOM 2168 N N . LEU A 1 284 ? 4.150 -12.725 3.400 1.00 49.56 284 LEU A N 1
ATOM 2169 C CA . LEU A 1 284 ? 2.944 -12.605 2.579 1.00 49.56 284 LEU A CA 1
ATOM 2170 C C . LEU A 1 284 ? 3.402 -12.396 1.145 1.00 49.56 284 LEU A C 1
ATOM 2172 O O . LEU A 1 284 ? 3.703 -11.285 0.714 1.00 49.56 284 LEU A O 1
ATOM 2176 N N . LYS A 1 285 ? 3.510 -13.502 0.420 1.00 43.94 285 LYS A N 1
ATOM 2177 C CA . LYS A 1 285 ? 3.875 -13.459 -0.986 1.00 43.94 285 LYS A CA 1
ATOM 2178 C C . LYS A 1 285 ? 2.690 -12.878 -1.762 1.00 43.94 285 LYS A C 1
ATOM 2180 O O . LYS A 1 285 ? 1.568 -13.356 -1.617 1.00 43.94 285 LYS A O 1
ATOM 2185 N N . ALA A 1 286 ? 2.941 -11.888 -2.615 1.00 40.69 286 ALA A N 1
ATOM 2186 C CA . ALA A 1 286 ? 2.363 -12.007 -3.944 1.00 40.69 286 ALA A CA 1
ATOM 2187 C C . ALA A 1 286 ? 3.104 -13.214 -4.527 1.00 40.69 286 ALA A C 1
ATOM 2189 O O . ALA A 1 286 ? 4.319 -13.136 -4.703 1.00 40.69 286 ALA A O 1
ATOM 2190 N N . GLU A 1 287 ? 2.465 -14.385 -4.577 1.00 32.12 287 GLU A N 1
ATOM 2191 C CA . GLU A 1 287 ? 3.159 -15.598 -5.018 1.00 32.12 287 GLU A CA 1
ATOM 2192 C C . GLU A 1 287 ? 3.572 -15.428 -6.480 1.00 32.12 287 GLU A C 1
ATOM 2194 O O . GLU A 1 287 ? 2.769 -15.605 -7.385 1.00 32.12 287 GLU A O 1
ATOM 2199 N N . PHE A 1 288 ? 4.843 -15.094 -6.676 1.00 32.41 288 PHE A N 1
ATOM 2200 C CA . PHE A 1 288 ? 5.633 -15.405 -7.856 1.00 32.41 288 PHE A CA 1
ATOM 2201 C C . PHE A 1 288 ? 6.726 -16.383 -7.384 1.00 32.41 288 PHE A C 1
ATOM 2203 O O . PHE A 1 288 ? 7.196 -16.263 -6.243 1.00 32.41 288 PHE A O 1
ATOM 2210 N N . PRO A 1 289 ? 7.058 -17.432 -8.155 1.00 26.80 289 PRO A N 1
ATOM 2211 C CA . PRO A 1 289 ? 7.971 -18.477 -7.704 1.00 26.80 289 PRO A CA 1
ATOM 2212 C C . PRO A 1 289 ? 9.362 -17.904 -7.370 1.00 26.80 289 PRO A C 1
ATOM 2214 O O . PRO A 1 289 ? 9.779 -16.933 -7.997 1.00 26.80 289 PRO A O 1
ATOM 2217 N N . PRO A 1 290 ? 10.133 -18.544 -6.466 1.00 27.36 290 PRO A N 1
ATOM 2218 C CA . PRO A 1 290 ? 11.506 -18.150 -6.103 1.00 27.36 290 PRO A CA 1
ATOM 2219 C C . PRO A 1 290 ? 12.516 -18.210 -7.267 1.00 27.36 290 PRO A C 1
ATOM 2221 O O . PRO A 1 290 ? 13.710 -18.030 -7.058 1.00 27.36 290 PRO A O 1
ATOM 2224 N N . GLU A 1 291 ? 12.042 -18.459 -8.489 1.00 26.94 291 GLU A N 1
ATOM 2225 C CA . GLU A 1 291 ? 12.838 -18.477 -9.708 1.00 26.94 291 GLU A CA 1
ATOM 2226 C C . GLU A 1 291 ? 12.475 -17.351 -10.698 1.00 26.94 291 GLU A C 1
ATOM 2228 O O . GLU A 1 291 ? 13.245 -17.178 -11.635 1.00 26.94 291 GLU A O 1
ATOM 2233 N N . LEU A 1 292 ? 11.398 -16.555 -10.532 1.00 28.91 292 LEU A N 1
ATOM 2234 C CA . LEU A 1 292 ? 10.994 -15.563 -11.549 1.00 28.91 292 LEU A CA 1
ATOM 2235 C C . LEU A 1 292 ? 10.059 -14.416 -11.078 1.00 28.91 292 LEU A C 1
ATOM 2237 O O . LEU A 1 292 ? 9.101 -14.630 -10.344 1.00 28.91 292 LEU A O 1
ATOM 2241 N N . ASP A 1 293 ? 10.339 -13.242 -11.659 1.00 28.94 293 ASP A N 1
ATOM 2242 C CA . ASP A 1 293 ? 9.454 -12.209 -12.231 1.00 28.94 293 ASP A CA 1
ATOM 2243 C C . ASP A 1 293 ? 8.573 -11.303 -11.352 1.00 28.94 293 ASP A C 1
ATOM 2245 O O . ASP A 1 293 ? 7.568 -11.681 -10.758 1.00 28.94 293 ASP A O 1
ATOM 2249 N N . ILE A 1 294 ? 8.933 -10.016 -11.391 1.00 26.69 294 ILE A N 1
ATOM 2250 C CA . ILE A 1 294 ? 8.182 -8.856 -10.905 1.00 26.69 294 ILE A CA 1
ATOM 2251 C C . ILE A 1 294 ? 6.958 -8.624 -11.798 1.00 26.69 294 ILE A C 1
ATOM 2253 O O . ILE A 1 294 ? 7.139 -8.285 -12.967 1.00 26.69 294 ILE A O 1
ATOM 2257 N N . VAL A 1 295 ? 5.740 -8.573 -11.250 1.00 30.23 295 VAL A N 1
ATOM 2258 C CA . VAL A 1 295 ? 4.694 -7.744 -11.874 1.00 30.23 295 VAL A CA 1
ATOM 2259 C C . VAL A 1 295 ? 3.842 -7.017 -10.835 1.00 30.23 295 VAL A C 1
ATOM 2261 O O . VAL A 1 295 ? 3.153 -7.613 -10.018 1.00 30.23 295 VAL A O 1
ATOM 2264 N N . GLY A 1 296 ? 3.897 -5.686 -10.898 1.00 26.95 296 GLY A N 1
ATOM 2265 C CA . GLY A 1 296 ? 2.921 -4.755 -10.337 1.00 26.95 296 GLY A CA 1
ATOM 2266 C C . GLY A 1 296 ? 2.465 -3.812 -11.452 1.00 26.95 296 GLY A C 1
ATOM 2267 O O . GLY A 1 296 ? 2.794 -2.632 -11.412 1.00 26.95 296 GLY A O 1
ATOM 2268 N N . ALA A 1 297 ? 1.767 -4.405 -12.430 1.00 27.00 297 ALA A N 1
ATOM 2269 C CA . ALA A 1 297 ? 1.070 -3.880 -13.616 1.00 27.00 297 ALA A CA 1
ATOM 2270 C C . ALA A 1 297 ? 1.854 -3.107 -14.719 1.00 27.00 297 ALA A C 1
ATOM 2272 O O . ALA A 1 297 ? 2.731 -2.298 -14.409 1.00 27.00 297 ALA A O 1
ATOM 2273 N N . PRO A 1 298 ? 1.459 -3.261 -16.007 1.00 31.61 298 PRO A N 1
ATOM 2274 C CA . PRO A 1 298 ? 0.531 -4.259 -16.542 1.00 31.61 298 PRO A CA 1
ATOM 2275 C C . PRO A 1 298 ? 1.287 -5.537 -16.915 1.00 31.61 298 PRO A C 1
ATOM 2277 O O . PRO A 1 298 ? 2.463 -5.514 -17.277 1.00 31.61 298 PRO A O 1
ATOM 2280 N N . MET A 1 299 ? 0.604 -6.665 -16.772 1.00 30.33 299 MET A N 1
ATOM 2281 C CA . MET A 1 299 ? 1.122 -7.957 -17.198 1.00 30.33 299 MET A CA 1
ATOM 2282 C C . MET A 1 299 ? 1.307 -7.949 -18.720 1.00 30.33 299 MET A C 1
ATOM 2284 O O . MET A 1 299 ? 0.373 -7.681 -19.471 1.00 30.33 299 MET A O 1
ATOM 2288 N N . PHE A 1 300 ? 2.527 -8.215 -19.182 1.00 25.97 300 PHE A N 1
ATOM 2289 C CA . PHE A 1 300 ? 2.834 -8.343 -20.601 1.00 25.97 300 PHE A CA 1
ATOM 2290 C C . PHE A 1 300 ? 2.365 -9.702 -21.118 1.00 25.97 300 PHE A C 1
ATOM 2292 O O . PHE A 1 300 ? 3.030 -10.703 -20.885 1.00 25.97 300 PHE A O 1
ATOM 2299 N N . ALA A 1 301 ? 1.249 -9.723 -21.846 1.00 24.31 301 ALA A N 1
ATOM 2300 C CA . ALA A 1 301 ? 1.036 -10.592 -23.006 1.00 24.31 301 ALA A CA 1
ATOM 2301 C C . ALA A 1 301 ? -0.254 -10.177 -23.733 1.00 24.31 301 ALA A C 1
ATOM 2303 O O . ALA A 1 301 ? -1.366 -10.508 -23.326 1.00 24.31 301 ALA A O 1
ATOM 2304 N N . HIS A 1 302 ? -0.114 -9.481 -24.862 1.00 23.67 302 HIS A N 1
ATOM 2305 C CA . HIS A 1 302 ? -1.158 -9.459 -25.881 1.00 23.67 302 HIS A CA 1
ATOM 2306 C C . HIS A 1 302 ? -0.997 -10.683 -26.785 1.00 23.67 302 HIS A C 1
ATOM 2308 O O . HIS A 1 302 ? -0.104 -10.729 -27.626 1.00 23.67 302 HIS A O 1
ATOM 2314 N N . GLY A 1 303 ? -1.916 -11.639 -26.670 1.00 22.30 303 GLY A N 1
ATOM 2315 C CA . GLY A 1 303 ? -2.136 -12.677 -27.674 1.00 22.30 303 GLY A CA 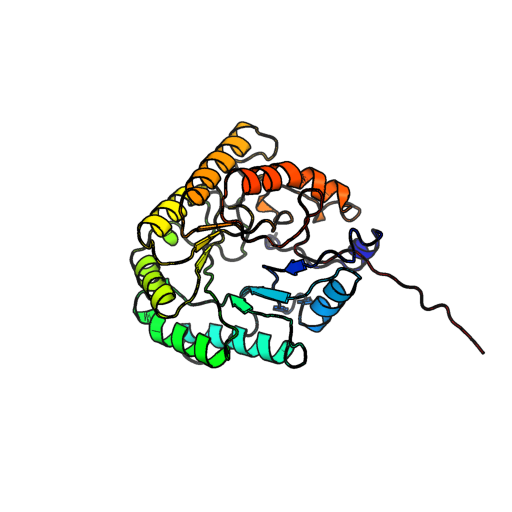1
ATOM 2316 C C . GLY A 1 303 ? -3.636 -12.849 -27.911 1.00 22.30 303 GLY A C 1
ATOM 2317 O O . GLY A 1 303 ? -4.347 -13.336 -27.046 1.00 22.30 303 GLY A O 1
ATOM 2318 N N . ASN A 1 304 ? -4.176 -12.480 -29.071 1.00 24.78 304 ASN A N 1
ATOM 2319 C CA . ASN A 1 304 ? -3.940 -13.220 -30.302 1.00 24.78 304 ASN A CA 1
ATOM 2320 C C . ASN A 1 304 ? -4.698 -12.593 -31.485 1.00 24.78 304 ASN A C 1
ATOM 2322 O O . ASN A 1 304 ? -5.826 -12.109 -31.375 1.00 24.78 304 ASN A O 1
ATOM 2326 N N . ASP A 1 305 ? -4.039 -12.699 -32.628 1.00 26.73 305 ASP A N 1
ATOM 2327 C CA . ASP A 1 305 ? -4.566 -12.701 -33.981 1.00 26.73 305 ASP A CA 1
ATOM 2328 C C . ASP A 1 305 ? -5.896 -13.476 -34.085 1.00 26.73 305 ASP A C 1
ATOM 2330 O O . ASP A 1 305 ? -5.949 -14.700 -33.955 1.00 26.73 305 ASP A O 1
ATOM 2334 N N . GLN A 1 306 ? -6.992 -12.762 -34.349 1.00 24.30 306 GLN A N 1
ATOM 2335 C CA . GLN A 1 306 ? -8.167 -13.353 -34.983 1.00 24.30 306 GLN A CA 1
ATOM 2336 C C . GLN A 1 306 ? -8.019 -13.135 -36.483 1.00 24.30 306 GLN A C 1
ATOM 2338 O O . GLN A 1 306 ? -8.453 -12.128 -37.053 1.00 24.30 306 GLN A O 1
ATOM 2343 N N . SER A 1 307 ? -7.384 -14.122 -37.110 1.00 24.70 307 SER A N 1
ATOM 2344 C CA . SER A 1 307 ? -7.371 -14.305 -38.549 1.00 24.70 307 SER A CA 1
ATOM 2345 C C . SER A 1 307 ? -8.775 -14.076 -39.117 1.00 24.70 307 SER A C 1
ATOM 2347 O O . SER A 1 307 ? -9.770 -14.667 -38.691 1.00 24.70 307 SER A O 1
ATOM 2349 N N . LYS A 1 308 ? -8.849 -13.177 -40.098 1.00 24.34 308 LYS A N 1
ATOM 2350 C CA . LYS A 1 308 ? -10.030 -12.952 -40.925 1.00 24.34 308 LYS A CA 1
ATOM 2351 C C . LYS A 1 308 ? -10.378 -14.249 -41.654 1.00 24.34 308 LYS A C 1
ATOM 2353 O O . LYS A 1 308 ? -9.876 -14.495 -42.750 1.00 24.34 308 LYS A O 1
ATOM 2358 N N . THR A 1 309 ? -11.280 -15.050 -41.102 1.00 23.88 309 THR A N 1
ATOM 2359 C CA . THR A 1 309 ? -12.064 -15.980 -41.915 1.00 23.88 309 THR A CA 1
ATOM 2360 C C . THR A 1 309 ? -13.148 -15.167 -42.602 1.00 23.88 309 THR A C 1
ATOM 2362 O O . THR A 1 309 ? -14.194 -14.829 -42.060 1.00 23.88 309 THR A O 1
ATOM 2365 N N . THR A 1 310 ? -12.802 -14.754 -43.815 1.00 27.55 310 THR A N 1
ATOM 2366 C CA . THR A 1 310 ? -13.772 -14.314 -44.807 1.00 27.55 310 THR A CA 1
ATOM 2367 C C . THR A 1 310 ? -14.324 -15.581 -45.462 1.00 27.55 310 THR A C 1
ATOM 2369 O O . THR A 1 310 ? -13.529 -16.447 -45.838 1.00 27.55 310 THR A O 1
ATOM 2372 N N . THR A 1 311 ? -15.645 -15.601 -45.665 1.00 31.84 311 THR A N 1
ATOM 2373 C CA . THR A 1 311 ? -16.524 -16.582 -46.352 1.00 31.84 311 THR A CA 1
ATOM 2374 C C . THR A 1 311 ? -17.209 -17.623 -45.477 1.00 31.84 311 THR A C 1
ATOM 2376 O O . THR A 1 311 ? -16.512 -18.473 -44.889 1.00 31.84 311 THR A O 1
#

pLDDT: mean 85.01, std 20.35, range [22.3, 98.81]

Nearest PDB structures (foldseek):
  4do7-assembly2_B  TM=7.815E-01  e=2.878E-12  Burkholderia multivorans ATCC 17616
  4dnm-assembly1_A  TM=7.751E-01  e=4.995E-12  Burkholderia multivorans ATCC 17616
  6uvz-assembly3_C  TM=7.160E-01  e=1.973E-10  Bifidobacterium longum subsp. infantis ATCC 15697 = JCM 1222 = DSM 20088
  6uvz-assembly5_E  TM=6.929E-01  e=5.943E-10  Bifidobacterium longum subsp. infantis ATCC 15697 = JCM 1222 = DSM 20088
  6msw-assembly2_B  TM=5.320E-01  e=7.294E-02  Halalkalibacterium halodurans C-125

Radius of gyration: 19.54 Å; Cα contacts (8 Å, |Δi|>4): 585; chains: 1; bounding box: 47×46×67 Å